Protein AF-0000000074028388 (afdb_homodimer)

Sequence (228 aa):
MRNLSDIIEDCKLNGRPTYEELRYSVLVMTGILNMVNHELIKLYVEGKMPNEFIRKMKLEGGTCTMYSNALNKPPKEYLGWNNDPENPEYQRFHAIGSKLIDKALKGELPNQKKMRNLSDIIEDCKLNGRPTYEELRYSVLVMTGILNMVNHELIKLYVEGKMPNEFIRKMKLEGGTCTMYSNALNKPPKEYLGWNNDPENPEYQRFHAIGSKLIDKALKGELPNQKK

Structure (mmCIF, N/CA/C/O backbone):
data_AF-0000000074028388-model_v1
#
loop_
_entity.id
_entity.type
_entity.pdbx_description
1 polymer 'Uncharacterized protein'
#
loop_
_atom_site.group_PDB
_atom_site.id
_atom_site.type_symbol
_atom_site.label_atom_id
_atom_site.label_alt_id
_atom_site.label_comp_id
_atom_site.label_asym_id
_atom_site.label_entity_id
_atom_site.label_seq_id
_atom_site.pdbx_PDB_ins_code
_atom_site.Cartn_x
_atom_site.Cartn_y
_atom_site.Cartn_z
_atom_site.occupancy
_atom_site.B_iso_or_equiv
_atom_site.auth_seq_id
_atom_site.auth_comp_id
_atom_site.auth_asym_id
_atom_site.auth_atom_id
_atom_site.pdbx_PDB_model_num
ATOM 1 N N . MET A 1 1 ? -14.969 7.094 -9.555 1 94.81 1 MET A N 1
ATOM 2 C CA . MET A 1 1 ? -14.148 6.75 -8.391 1 94.81 1 MET A CA 1
ATOM 3 C C . MET A 1 1 ? -13.266 7.926 -7.98 1 94.81 1 MET A C 1
ATOM 5 O O . MET A 1 1 ? -12.742 8.641 -8.836 1 94.81 1 MET A O 1
ATOM 9 N N . ARG A 1 2 ? -13.141 8.102 -6.664 1 97.31 2 ARG A N 1
ATOM 10 C CA . ARG A 1 2 ? -12.305 9.18 -6.141 1 97.31 2 ARG A CA 1
ATOM 11 C C . ARG A 1 2 ? -10.82 8.867 -6.32 1 97.31 2 ARG A C 1
ATOM 13 O O . ARG A 1 2 ? -10.461 7.742 -6.68 1 97.31 2 ARG A O 1
ATOM 20 N N . ASN A 1 3 ? -9.977 9.906 -6.113 1 98.31 3 ASN A N 1
ATOM 21 C CA . ASN A 1 3 ? -8.531 9.711 -6.129 1 98.31 3 ASN A CA 1
ATOM 22 C C . ASN A 1 3 ? -8.07 8.852 -4.957 1 98.31 3 ASN A C 1
ATOM 24 O O . ASN A 1 3 ? -8.695 8.852 -3.896 1 98.31 3 ASN A O 1
ATOM 28 N N . LEU A 1 4 ? -6.961 8.18 -5.188 1 98.38 4 LEU A N 1
ATOM 29 C CA . LEU A 1 4 ? -6.414 7.316 -4.152 1 98.38 4 LEU A CA 1
ATOM 30 C C . LEU A 1 4 ? -6.207 8.094 -2.852 1 98.38 4 LEU A C 1
ATOM 32 O O . LEU A 1 4 ? -6.5 7.582 -1.769 1 98.38 4 LEU A O 1
ATOM 36 N N . SER A 1 5 ? -5.723 9.352 -2.943 1 97.31 5 SER A N 1
ATOM 37 C CA . SER A 1 5 ? -5.473 10.156 -1.754 1 97.31 5 SER A CA 1
ATOM 38 C C . SER A 1 5 ? -6.754 10.391 -0.963 1 97.31 5 SER A C 1
ATOM 40 O O . SER A 1 5 ? -6.746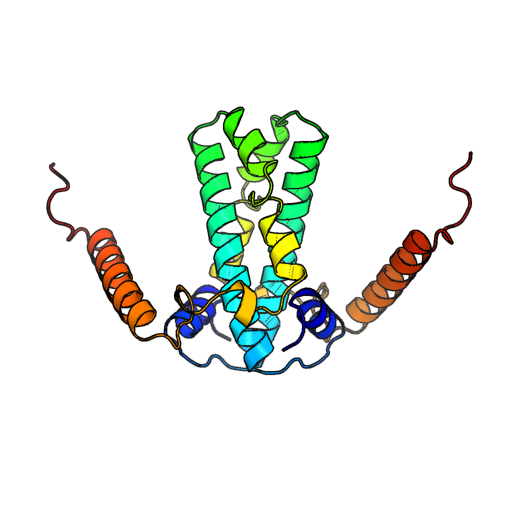 10.352 0.269 1 97.31 5 SER A O 1
ATOM 42 N N . ASP A 1 6 ? -7.812 10.602 -1.652 1 97.94 6 ASP A N 1
ATOM 43 C CA . ASP A 1 6 ? -9.094 10.836 -0.999 1 97.94 6 ASP A CA 1
ATOM 44 C C . ASP A 1 6 ? -9.602 9.57 -0.317 1 97.94 6 ASP A C 1
ATOM 46 O O . ASP A 1 6 ? -10.195 9.633 0.764 1 97.94 6 ASP A O 1
ATOM 50 N N . ILE A 1 7 ? -9.414 8.469 -0.958 1 98.56 7 ILE A N 1
ATOM 51 C CA . ILE A 1 7 ? -9.844 7.184 -0.419 1 98.56 7 ILE A CA 1
ATOM 52 C C . ILE A 1 7 ? -9.07 6.879 0.863 1 98.56 7 ILE A C 1
ATOM 54 O O . ILE A 1 7 ? -9.656 6.488 1.872 1 98.56 7 ILE A O 1
ATOM 58 N N . ILE A 1 8 ? -7.777 7.109 0.801 1 98 8 ILE A N 1
ATOM 59 C CA . ILE A 1 8 ? -6.91 6.883 1.951 1 98 8 ILE A CA 1
ATOM 60 C C . ILE A 1 8 ? -7.348 7.773 3.111 1 98 8 ILE A C 1
ATOM 62 O O . ILE A 1 8 ? -7.48 7.305 4.246 1 98 8 ILE A O 1
ATOM 66 N N . GLU A 1 9 ? -7.555 9.016 2.811 1 96.31 9 GLU A N 1
ATOM 67 C CA . GLU A 1 9 ? -7.961 9.961 3.848 1 96.31 9 GLU A CA 1
ATOM 68 C C . GLU A 1 9 ? -9.297 9.555 4.469 1 96.31 9 GLU A C 1
ATOM 70 O O . GLU A 1 9 ? -9.477 9.648 5.684 1 96.31 9 GLU A O 1
ATOM 75 N N . ASP A 1 10 ? -10.156 9.156 3.654 1 97.56 10 ASP A N 1
ATOM 76 C CA . ASP A 1 10 ? -11.445 8.688 4.145 1 97.56 10 ASP A CA 1
ATOM 77 C C . ASP A 1 10 ? -11.273 7.52 5.113 1 97.56 10 ASP A C 1
ATOM 79 O O . ASP A 1 10 ? -11.922 7.469 6.16 1 97.56 10 ASP A O 1
ATOM 83 N N . CYS A 1 11 ? -10.445 6.602 4.82 1 97.81 11 CYS A N 1
ATOM 84 C CA . CYS A 1 11 ? -10.164 5.484 5.715 1 97.81 11 CYS A CA 1
ATOM 85 C C . CYS A 1 11 ? -9.586 5.977 7.039 1 97.81 11 CYS A C 1
ATOM 87 O O . CYS A 1 11 ? -9.977 5.5 8.102 1 97.81 11 CYS A O 1
ATOM 89 N N . LYS A 1 12 ? -8.664 6.898 6.941 1 96.69 12 LYS A N 1
ATOM 90 C CA . LYS A 1 12 ? -7.992 7.422 8.133 1 96.69 12 LYS A CA 1
ATOM 91 C C . LYS A 1 12 ? -8.977 8.164 9.031 1 96.69 12 LYS A C 1
ATOM 93 O O . LYS A 1 12 ? -8.805 8.195 10.258 1 96.69 12 LYS A O 1
ATOM 98 N N . LEU A 1 13 ? -9.961 8.719 8.422 1 95.81 13 LEU A N 1
ATOM 99 C CA . LEU A 1 13 ? -10.984 9.461 9.156 1 95.81 13 LEU A CA 1
ATOM 100 C C . LEU A 1 13 ? -12.117 8.539 9.586 1 95.81 13 LEU A C 1
ATOM 102 O O . LEU A 1 13 ? -13.195 9.008 9.961 1 95.81 13 LEU A O 1
ATOM 106 N N . ASN A 1 14 ? -11.898 7.289 9.461 1 96.44 14 ASN A N 1
ATOM 107 C CA . ASN A 1 14 ? -12.844 6.242 9.844 1 96.44 14 ASN A CA 1
ATOM 108 C C . ASN A 1 14 ? -14.07 6.238 8.938 1 96.44 14 ASN A C 1
ATOM 110 O O . ASN A 1 14 ? -15.141 5.777 9.344 1 96.44 14 ASN A O 1
ATOM 114 N N . GLY A 1 15 ? -13.836 6.82 7.773 1 96.44 15 GLY A N 1
ATOM 115 C CA . GLY A 1 15 ? -14.883 6.746 6.766 1 96.44 15 GLY A CA 1
ATOM 116 C C . GLY A 1 15 ? -15.016 5.367 6.145 1 96.44 15 GLY A C 1
ATOM 117 O O . GLY A 1 15 ? -14.445 4.398 6.645 1 96.44 15 GLY A O 1
ATOM 118 N N . ARG A 1 16 ? -15.938 5.285 5.16 1 96.69 16 ARG A N 1
ATOM 119 C CA . ARG A 1 16 ? -16.234 4.008 4.527 1 96.69 16 ARG A CA 1
ATOM 120 C C . ARG A 1 16 ? -16.234 4.137 3.006 1 96.69 16 ARG A C 1
ATOM 122 O O . ARG A 1 16 ? -17.281 4.125 2.375 1 96.69 16 ARG A O 1
ATOM 129 N N . PRO A 1 17 ? -15.031 4.199 2.48 1 98.38 17 PRO A N 1
ATOM 130 C CA . PRO A 1 17 ? -14.984 4.152 1.017 1 98.38 17 PRO A CA 1
ATOM 131 C C . PRO A 1 17 ? -15.727 2.945 0.443 1 98.38 17 PRO A C 1
ATOM 133 O O . PRO A 1 17 ? -15.984 1.979 1.162 1 98.38 17 PRO A O 1
ATOM 136 N N . THR A 1 18 ? -16.062 3.053 -0.805 1 98.62 18 THR A N 1
ATOM 137 C CA . THR A 1 18 ? -16.781 1.941 -1.422 1 98.62 18 THR A CA 1
ATOM 138 C C . THR A 1 18 ? -15.883 0.712 -1.531 1 98.62 18 THR A C 1
ATOM 140 O O . THR A 1 18 ? -14.656 0.828 -1.491 1 98.62 18 THR A O 1
ATOM 143 N N . TYR A 1 19 ? -16.531 -0.418 -1.68 1 98.56 19 TYR A N 1
ATOM 144 C CA . TYR A 1 19 ? -15.828 -1.682 -1.832 1 98.56 19 TYR A CA 1
ATOM 145 C C . TYR A 1 19 ? -14.852 -1.62 -3 1 98.56 19 TYR A C 1
ATOM 147 O O . TYR A 1 19 ? -13.688 -2.012 -2.867 1 98.56 19 TYR A O 1
ATOM 155 N N . GLU A 1 20 ? -15.305 -1.123 -4.102 1 98.25 20 GLU A N 1
ATOM 156 C CA . GLU A 1 20 ? -14.484 -1.079 -5.305 1 98.25 20 GLU A CA 1
ATOM 157 C C . GLU A 1 20 ? -13.312 -0.116 -5.137 1 98.25 20 GLU A C 1
ATOM 159 O O . GLU A 1 20 ? -12.203 -0.385 -5.613 1 98.25 20 GLU A O 1
ATOM 164 N N . GLU A 1 21 ? -13.539 0.995 -4.473 1 98.75 21 GLU A N 1
ATOM 165 C CA . GLU A 1 21 ? -12.453 1.918 -4.176 1 98.75 21 GLU A CA 1
ATOM 166 C C . GLU A 1 21 ? -11.352 1.232 -3.367 1 98.75 21 GLU A C 1
ATOM 168 O O . GLU A 1 21 ? -10.164 1.372 -3.678 1 98.75 21 GLU A O 1
ATOM 173 N N . LEU A 1 22 ? -11.797 0.461 -2.424 1 98.81 22 LEU A N 1
ATOM 174 C CA . LEU A 1 22 ? -10.844 -0.216 -1.556 1 98.81 22 LEU A CA 1
ATOM 175 C C . LEU A 1 22 ? -10.102 -1.312 -2.314 1 98.81 22 LEU A C 1
ATOM 177 O O . LEU A 1 22 ? -8.875 -1.419 -2.223 1 98.81 22 LEU A O 1
ATOM 181 N N . ARG A 1 23 ? -10.82 -2.082 -3.037 1 98.69 23 ARG A N 1
ATOM 182 C CA . ARG A 1 23 ? -10.227 -3.209 -3.75 1 98.69 23 ARG A CA 1
ATOM 183 C C . ARG A 1 23 ? -9.164 -2.734 -4.742 1 98.69 23 ARG A C 1
ATOM 185 O O . ARG A 1 23 ? -8.055 -3.268 -4.773 1 98.69 23 ARG A O 1
ATOM 192 N N . TYR A 1 24 ? -9.469 -1.729 -5.488 1 98.69 24 TYR A N 1
ATOM 193 C CA . TYR A 1 24 ? -8.523 -1.225 -6.477 1 98.69 24 TYR A CA 1
ATOM 194 C C . TYR A 1 24 ? -7.363 -0.502 -5.805 1 98.69 24 TYR A C 1
ATOM 196 O O . TYR A 1 24 ? -6.238 -0.523 -6.305 1 98.69 24 TYR A O 1
ATOM 204 N N . SER A 1 25 ? -7.613 0.16 -4.676 1 98.75 25 SER A N 1
ATOM 205 C CA . SER A 1 25 ? -6.527 0.768 -3.916 1 98.75 25 SER A CA 1
ATOM 206 C C . SER A 1 25 ? -5.504 -0.276 -3.484 1 98.75 25 SER A C 1
ATOM 208 O O . SER A 1 25 ? -4.297 -0.056 -3.604 1 98.75 25 SER A O 1
ATOM 210 N N . VAL A 1 26 ? -5.992 -1.412 -3.018 1 98.75 26 VAL A N 1
ATOM 211 C CA . VAL A 1 26 ? -5.117 -2.498 -2.588 1 98.75 26 VAL A CA 1
ATOM 212 C C . VAL A 1 26 ? -4.27 -2.977 -3.766 1 98.75 26 VAL A C 1
ATOM 214 O O . VAL A 1 26 ? -3.062 -3.178 -3.629 1 98.75 26 VAL A O 1
ATOM 217 N N . LEU A 1 27 ? -4.91 -3.102 -4.906 1 98.5 27 LEU A N 1
ATOM 218 C CA . LEU A 1 27 ? -4.207 -3.568 -6.094 1 98.5 27 LEU A CA 1
ATOM 219 C C . LEU A 1 27 ? -3.123 -2.58 -6.508 1 98.5 27 LEU A C 1
ATOM 221 O O . LEU A 1 27 ? -1.982 -2.973 -6.766 1 98.5 27 LEU A O 1
ATOM 225 N N . VAL A 1 28 ? -3.42 -1.315 -6.535 1 98.12 28 VAL A N 1
ATOM 226 C CA . VAL A 1 28 ? -2.486 -0.274 -6.953 1 98.12 28 VAL A CA 1
ATOM 227 C C . VAL A 1 28 ? -1.326 -0.195 -5.965 1 98.12 28 VAL A C 1
ATOM 229 O O . VAL A 1 28 ? -0.159 -0.197 -6.363 1 98.12 28 VAL A O 1
ATOM 232 N N . MET A 1 29 ? -1.657 -0.168 -4.688 1 97 29 MET A N 1
ATOM 233 C CA . MET A 1 29 ? -0.634 -0.026 -3.654 1 97 29 MET A CA 1
ATOM 234 C C . MET A 1 29 ? 0.275 -1.249 -3.617 1 97 29 MET A C 1
ATOM 236 O O . MET A 1 29 ? 1.473 -1.13 -3.352 1 97 29 MET A O 1
ATOM 240 N N . THR A 1 30 ? -0.276 -2.396 -3.881 1 96.5 30 THR A N 1
ATOM 241 C CA . THR A 1 30 ? 0.526 -3.609 -3.99 1 96.5 30 THR A CA 1
ATOM 242 C C . THR A 1 30 ? 1.57 -3.471 -5.094 1 96.5 30 THR A C 1
ATOM 244 O O . THR A 1 30 ? 2.746 -3.777 -4.883 1 96.5 30 THR A O 1
ATOM 247 N N . GLY A 1 31 ? 1.088 -3.01 -6.258 1 93.56 31 GLY A N 1
ATOM 248 C CA . GLY A 1 31 ? 2.014 -2.814 -7.359 1 93.56 31 GLY A CA 1
ATOM 249 C C . GLY A 1 31 ? 3.162 -1.885 -7.02 1 93.56 31 GLY A C 1
ATOM 250 O O . GLY A 1 31 ? 4.32 -2.186 -7.316 1 93.56 31 GLY A O 1
ATOM 251 N N . ILE A 1 32 ? 2.904 -0.823 -6.371 1 92.5 32 ILE A N 1
ATOM 252 C CA . ILE A 1 32 ? 3.906 0.181 -6.027 1 92.5 32 ILE A CA 1
ATOM 253 C C . ILE A 1 32 ? 4.867 -0.385 -4.984 1 92.5 32 ILE A C 1
ATOM 255 O O . ILE A 1 32 ? 6.086 -0.264 -5.121 1 92.5 32 ILE A O 1
ATOM 259 N N . LEU A 1 33 ? 4.328 -1.028 -3.955 1 91.94 33 LEU A N 1
ATOM 260 C CA . LEU A 1 33 ? 5.152 -1.589 -2.891 1 91.94 33 LEU A CA 1
ATOM 261 C C . LEU A 1 33 ? 6.07 -2.682 -3.43 1 91.94 33 LEU A C 1
ATOM 263 O O . LEU A 1 33 ? 7.227 -2.781 -3.023 1 91.94 33 LEU A O 1
ATOM 267 N N . ASN A 1 34 ? 5.547 -3.506 -4.316 1 88.44 34 ASN A N 1
ATOM 268 C CA . ASN A 1 34 ? 6.379 -4.535 -4.93 1 88.44 34 ASN A CA 1
ATOM 269 C C . ASN A 1 34 ? 7.527 -3.928 -5.727 1 88.44 34 ASN A C 1
ATOM 271 O O . ASN A 1 34 ? 8.656 -4.422 -5.668 1 88.44 34 ASN A O 1
ATOM 275 N N . MET A 1 35 ? 7.234 -2.902 -6.457 1 85.19 35 MET A N 1
ATOM 276 C CA . MET A 1 35 ? 8.266 -2.248 -7.258 1 85.19 35 MET A CA 1
ATOM 277 C C . MET A 1 35 ? 9.328 -1.618 -6.363 1 85.19 35 MET A C 1
ATOM 279 O O . MET A 1 35 ? 10.531 -1.787 -6.605 1 85.19 35 MET A O 1
ATOM 283 N N . VAL A 1 36 ? 8.906 -0.911 -5.383 1 82.62 36 VAL A N 1
ATOM 284 C CA . VAL A 1 36 ? 9.828 -0.242 -4.469 1 82.62 36 VAL A CA 1
ATOM 285 C C . VAL A 1 36 ? 10.68 -1.279 -3.748 1 82.62 36 VAL A C 1
ATOM 287 O O . VAL A 1 36 ? 11.898 -1.108 -3.615 1 82.62 36 VAL A O 1
ATOM 290 N N . ASN A 1 37 ? 10.039 -2.32 -3.287 1 80.38 37 ASN A N 1
ATOM 291 C CA . ASN A 1 37 ? 10.758 -3.383 -2.588 1 80.38 37 ASN A CA 1
ATOM 292 C C . ASN A 1 37 ? 11.789 -4.055 -3.49 1 80.38 37 ASN A C 1
ATOM 294 O O . ASN A 1 37 ? 12.898 -4.355 -3.053 1 80.38 37 ASN A O 1
ATOM 298 N N . HIS A 1 38 ? 11.43 -4.285 -4.656 1 78.62 38 HIS A N 1
ATOM 299 C CA . HIS A 1 38 ? 12.336 -4.875 -5.633 1 78.62 38 HIS A CA 1
ATOM 300 C C . HIS A 1 38 ? 13.562 -3.992 -5.848 1 78.62 38 HIS A C 1
ATOM 302 O O . HIS A 1 38 ? 14.688 -4.484 -5.875 1 78.62 38 HIS A O 1
ATOM 308 N N . GLU A 1 39 ? 13.289 -2.723 -5.973 1 75.62 39 GLU A N 1
ATOM 309 C CA . GLU A 1 39 ? 14.391 -1.786 -6.199 1 75.62 39 GLU A CA 1
ATOM 310 C C . GLU A 1 39 ? 15.281 -1.667 -4.965 1 75.62 39 GLU A C 1
ATOM 312 O O . GLU A 1 39 ? 16.5 -1.566 -5.086 1 75.62 39 GLU A O 1
ATOM 317 N N . LEU A 1 40 ? 14.656 -1.695 -3.85 1 75.56 40 LEU A N 1
ATOM 318 C CA . LEU A 1 40 ? 15.406 -1.591 -2.605 1 75.56 40 LEU A CA 1
ATOM 319 C C . LEU A 1 40 ? 16.281 -2.828 -2.389 1 75.56 40 LEU A C 1
ATOM 321 O O . LEU A 1 40 ? 17.422 -2.719 -1.942 1 75.56 40 LEU A O 1
ATOM 325 N N . ILE A 1 41 ? 15.758 -3.967 -2.676 1 72.38 41 ILE A N 1
ATOM 326 C CA . ILE A 1 41 ? 16.5 -5.219 -2.531 1 72.38 41 ILE A CA 1
ATOM 327 C C . ILE A 1 41 ? 17.672 -5.23 -3.492 1 72.38 41 ILE A C 1
ATOM 329 O O . ILE A 1 41 ? 18.781 -5.664 -3.129 1 72.38 41 ILE A O 1
ATOM 333 N N . LYS A 1 42 ? 17.438 -4.773 -4.652 1 70.06 42 LYS A N 1
ATOM 334 C CA . LYS A 1 42 ? 18.516 -4.699 -5.625 1 70.06 42 LYS A CA 1
ATOM 335 C C . LYS A 1 42 ? 19.641 -3.779 -5.137 1 70.06 42 LYS A C 1
ATOM 337 O O . LYS A 1 42 ? 20.812 -4.07 -5.332 1 70.06 42 LYS A O 1
ATOM 342 N N . LEU A 1 43 ? 19.234 -2.762 -4.566 1 67.69 43 LEU A N 1
ATOM 343 C CA . LEU A 1 43 ? 20.203 -1.818 -4.02 1 67.69 43 LEU A CA 1
ATOM 344 C C . LEU A 1 43 ? 21 -2.455 -2.887 1 67.69 43 LEU A C 1
ATOM 346 O O . LEU A 1 43 ? 22.203 -2.23 -2.768 1 67.69 43 LEU A O 1
ATOM 350 N N . TYR A 1 44 ? 20.312 -3.152 -2.15 1 63.56 44 TYR A N 1
ATOM 351 C CA . TYR A 1 44 ? 20.906 -3.805 -0.988 1 63.56 44 TYR A CA 1
ATOM 352 C C . TYR A 1 44 ? 21.891 -4.883 -1.412 1 63.56 44 TYR A C 1
ATOM 354 O O . TYR A 1 44 ? 22.969 -5.008 -0.829 1 63.56 44 TYR A O 1
ATOM 362 N N . VAL A 1 45 ? 21.469 -5.652 -2.207 1 62.66 45 VAL A N 1
ATOM 363 C CA . VAL A 1 45 ? 22.266 -6.793 -2.629 1 62.66 45 VAL A CA 1
ATOM 364 C C . VAL A 1 45 ? 23.484 -6.301 -3.422 1 62.66 45 VAL A C 1
ATOM 366 O O . VAL A 1 45 ? 24.594 -6.816 -3.258 1 62.66 45 VAL A O 1
ATOM 369 N N . GLU A 1 46 ? 23.234 -5.297 -4.121 1 60.66 46 GLU A N 1
ATOM 370 C CA . GLU A 1 46 ? 24.328 -4.828 -4.965 1 60.66 46 GLU A CA 1
ATOM 371 C C . GLU A 1 46 ? 25.266 -3.92 -4.184 1 60.66 46 GLU A C 1
ATOM 373 O O . GLU A 1 46 ? 26.422 -3.723 -4.586 1 60.66 46 GLU A O 1
ATOM 378 N N . GLY A 1 47 ? 24.938 -3.701 -2.85 1 55.25 47 GLY A N 1
ATOM 379 C CA . GLY A 1 47 ? 25.781 -2.949 -1.926 1 55.25 47 GLY A CA 1
ATOM 380 C C . GLY A 1 47 ? 26.078 -1.543 -2.408 1 55.25 47 GLY A C 1
ATOM 381 O O . GLY A 1 47 ? 26.812 -0.797 -1.745 1 55.25 47 GLY A O 1
ATOM 382 N N . LYS A 1 48 ? 25.984 -1.136 -3.635 1 53.12 48 LYS A N 1
ATOM 383 C CA . LYS A 1 48 ? 26.344 0.178 -4.164 1 53.12 48 LYS A CA 1
ATOM 384 C C . LYS A 1 48 ? 25.109 0.929 -4.645 1 53.12 48 LYS A C 1
ATOM 386 O O . LYS A 1 48 ? 24.172 0.325 -5.191 1 53.12 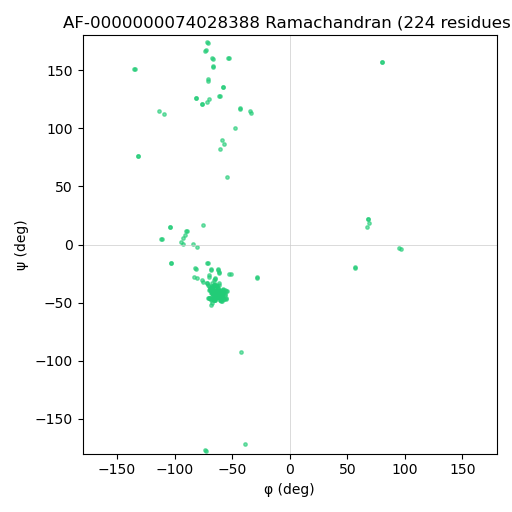48 LYS A O 1
ATOM 391 N N . MET A 1 49 ? 24.844 2.033 -3.928 1 53.78 49 MET A N 1
ATOM 392 C CA . MET A 1 49 ? 23.828 2.902 -4.527 1 53.78 49 MET A CA 1
ATOM 393 C C . MET A 1 49 ? 24.266 3.354 -5.918 1 53.78 49 MET A C 1
ATOM 395 O O . MET A 1 49 ? 25.203 4.145 -6.059 1 53.78 49 MET A O 1
ATOM 399 N N . PRO A 1 50 ? 23.875 2.545 -6.824 1 52.81 50 PRO A N 1
ATOM 400 C CA . PRO A 1 50 ? 24.312 3.053 -8.125 1 52.81 50 PRO A CA 1
ATOM 401 C C . PRO A 1 50 ? 23.734 4.426 -8.453 1 52.81 50 PRO A C 1
ATOM 403 O O . PRO A 1 50 ? 22.625 4.75 -8.016 1 52.81 50 PRO A O 1
ATOM 406 N N . ASN A 1 51 ? 24.719 5.34 -8.812 1 56.66 51 ASN A N 1
ATOM 407 C CA . ASN A 1 51 ? 24.266 6.594 -9.414 1 56.66 51 ASN A CA 1
ATOM 408 C C . ASN A 1 51 ? 22.953 6.414 -10.164 1 56.66 51 ASN A C 1
ATOM 410 O O . ASN A 1 51 ? 22.078 7.285 -10.117 1 56.66 51 ASN A O 1
ATOM 414 N N . GLU A 1 52 ? 22.859 5.246 -10.586 1 57.56 52 GLU A N 1
ATOM 415 C CA . GLU A 1 52 ? 21.688 4.961 -11.406 1 57.56 52 GLU A CA 1
ATOM 416 C C . GLU A 1 52 ? 20.422 4.848 -10.555 1 57.56 52 GLU A C 1
ATOM 418 O O . GLU A 1 52 ? 19.344 5.277 -10.969 1 57.56 52 GLU A O 1
ATOM 423 N N . PHE A 1 53 ? 20.625 4.387 -9.391 1 57.88 53 PHE A N 1
ATOM 424 C CA . PHE A 1 53 ? 19.484 4.27 -8.508 1 57.88 53 PHE A CA 1
ATOM 425 C C . PHE A 1 53 ? 18.938 5.645 -8.133 1 57.88 53 PHE A C 1
ATOM 427 O O . PHE A 1 53 ? 17.734 5.887 -8.195 1 57.88 53 PHE A O 1
ATOM 434 N N . ILE A 1 54 ? 19.875 6.422 -7.793 1 59.59 54 ILE A N 1
ATOM 435 C CA . ILE A 1 54 ? 19.484 7.785 -7.457 1 59.59 54 ILE A CA 1
ATOM 436 C C . ILE A 1 54 ? 18.766 8.422 -8.648 1 59.59 54 ILE A C 1
ATOM 438 O O . ILE A 1 54 ? 17.75 9.109 -8.477 1 59.59 54 ILE A O 1
ATOM 442 N N . ARG A 1 55 ? 19.375 8.047 -9.727 1 60.16 55 ARG A N 1
ATOM 443 C CA . ARG A 1 55 ? 18.766 8.617 -10.93 1 60.16 55 ARG A CA 1
ATOM 444 C C . ARG A 1 55 ? 17.344 8.102 -11.125 1 60.16 55 ARG A C 1
ATOM 446 O O . ARG A 1 55 ? 16.438 8.867 -11.453 1 60.16 55 ARG A O 1
ATOM 453 N N . LYS A 1 56 ? 17.156 6.879 -10.883 1 58.94 56 LYS A N 1
ATOM 454 C CA . LYS A 1 56 ? 15.867 6.242 -11.102 1 58.94 56 LYS A CA 1
ATOM 455 C C . LYS A 1 56 ? 14.836 6.73 -10.086 1 58.94 56 LYS A C 1
ATOM 457 O O . LYS A 1 56 ? 13.656 6.871 -10.414 1 58.94 56 LYS A O 1
ATOM 462 N N . MET A 1 57 ? 15.422 6.93 -8.961 1 61.5 57 MET A N 1
ATOM 463 C CA . MET A 1 57 ? 14.523 7.457 -7.934 1 61.5 57 MET A CA 1
ATOM 464 C C . MET A 1 57 ? 14.047 8.859 -8.297 1 61.5 57 MET A C 1
ATOM 466 O O . MET A 1 57 ? 12.93 9.25 -7.961 1 61.5 57 MET A O 1
ATOM 470 N N . LYS A 1 58 ? 15 9.555 -9.031 1 57.19 58 LYS A N 1
ATOM 471 C CA . LYS A 1 58 ? 14.82 10.977 -9.305 1 57.19 58 LYS A CA 1
ATOM 472 C C . LYS A 1 58 ? 13.922 11.195 -10.523 1 57.19 58 LYS A C 1
ATOM 474 O O . LYS A 1 58 ? 13.297 12.25 -10.656 1 57.19 58 LYS A O 1
ATOM 479 N N . LEU A 1 59 ? 14 10.227 -11.328 1 54.62 59 LEU A N 1
ATOM 480 C CA . LEU A 1 59 ? 13.344 10.484 -12.609 1 54.62 59 LEU A CA 1
ATOM 481 C C . LEU A 1 59 ? 11.828 10.5 -12.445 1 54.62 59 LEU A C 1
ATOM 483 O O . LEU A 1 59 ? 11.289 9.891 -11.523 1 54.62 59 LEU A O 1
ATOM 487 N N . GLU A 1 60 ? 11.328 11.422 -13.18 1 51.75 60 GLU A N 1
ATOM 488 C CA . GLU A 1 60 ? 9.883 11.391 -13.375 1 51.75 60 GLU A CA 1
ATOM 489 C C . GLU A 1 60 ? 9.391 9.969 -13.633 1 51.75 60 GLU A C 1
ATOM 491 O O . GLU A 1 60 ? 9.891 9.281 -14.531 1 51.75 60 GLU A O 1
ATOM 496 N N . GLY A 1 61 ? 8.562 9.484 -12.758 1 55.75 61 GLY A N 1
ATOM 497 C CA . GLY A 1 61 ? 8.07 8.117 -12.883 1 55.75 61 GLY A CA 1
ATOM 498 C C . GLY A 1 61 ? 8.875 7.125 -12.062 1 55.75 61 GLY A C 1
ATOM 499 O O . GLY A 1 61 ? 8.594 5.922 -12.094 1 55.75 61 GLY A O 1
ATOM 500 N N . GLY A 1 62 ? 9.852 7.742 -11.484 1 61.25 62 GLY A N 1
ATOM 501 C CA . GLY A 1 62 ? 10.633 6.875 -10.617 1 61.25 62 GLY A CA 1
ATOM 502 C C . GLY A 1 62 ? 9.906 6.48 -9.352 1 61.25 62 GLY A C 1
ATOM 503 O O . GLY A 1 62 ? 8.758 6.871 -9.141 1 61.25 62 GLY A O 1
ATOM 504 N N . THR A 1 63 ? 10.555 5.629 -8.664 1 64.06 63 THR A N 1
ATOM 505 C CA . THR A 1 63 ? 9.945 5.043 -7.477 1 64.06 63 THR A CA 1
ATOM 506 C C . THR A 1 63 ? 9.438 6.137 -6.539 1 64.06 63 THR A C 1
ATOM 508 O O . THR A 1 63 ? 8.375 5.988 -5.926 1 64.06 63 THR A O 1
ATOM 511 N N . CYS A 1 64 ? 10.086 7.234 -6.715 1 66 64 CYS A N 1
ATOM 512 C CA . CYS A 1 64 ? 9.734 8.312 -5.797 1 66 64 CYS A CA 1
ATOM 513 C C . CYS A 1 64 ? 8.484 9.047 -6.273 1 66 64 CYS A C 1
ATOM 515 O O . CYS A 1 64 ? 7.77 9.648 -5.469 1 66 64 CYS A O 1
ATOM 517 N N . THR A 1 65 ? 8.273 8.859 -7.531 1 78.5 65 THR A N 1
ATOM 518 C CA . THR A 1 65 ? 7.137 9.617 -8.047 1 78.5 65 THR A CA 1
ATOM 519 C C . THR A 1 65 ? 5.926 8.711 -8.242 1 78.5 65 THR A C 1
ATOM 521 O O . THR A 1 65 ? 4.801 9.195 -8.383 1 78.5 65 THR A O 1
ATOM 524 N N . MET A 1 66 ? 6.168 7.473 -8.234 1 85.44 66 MET A N 1
ATOM 525 C CA . MET A 1 66 ? 5.09 6.527 -8.5 1 85.44 66 MET A CA 1
ATOM 526 C C . MET A 1 66 ? 3.961 6.688 -7.488 1 85.44 66 MET A C 1
ATOM 528 O O . MET A 1 66 ? 2.793 6.789 -7.867 1 85.44 66 MET A O 1
ATOM 532 N N . TYR A 1 67 ? 4.41 6.762 -6.305 1 89.31 67 TYR A N 1
ATOM 533 C CA . TYR A 1 67 ? 3.395 6.871 -5.266 1 89.31 67 TYR A CA 1
ATOM 534 C C . TYR A 1 67 ? 2.652 8.195 -5.367 1 89.31 67 TYR A C 1
ATOM 536 O O . TYR A 1 67 ? 1.424 8.242 -5.277 1 89.31 67 TYR A O 1
ATOM 544 N N . SER A 1 68 ? 3.344 9.203 -5.57 1 88.38 68 SER A N 1
ATOM 545 C CA . SER A 1 68 ? 2.723 10.516 -5.711 1 88.38 68 SER A CA 1
ATOM 546 C C . SER A 1 68 ? 1.78 10.562 -6.91 1 88.38 68 SER A C 1
ATOM 548 O O . SER A 1 68 ? 0.694 11.133 -6.832 1 88.38 68 SER A O 1
ATOM 550 N N . ASN A 1 69 ? 2.227 9.992 -7.977 1 91.31 69 ASN A N 1
ATOM 551 C CA . ASN A 1 69 ? 1.368 9.914 -9.156 1 91.31 69 ASN A CA 1
ATOM 552 C C . ASN A 1 69 ? 0.102 9.109 -8.875 1 91.31 69 ASN A C 1
ATOM 554 O O . ASN A 1 69 ? -0.988 9.492 -9.305 1 91.31 69 ASN A O 1
ATOM 558 N N . ALA A 1 70 ? 0.229 8.062 -8.195 1 95.81 70 ALA A N 1
ATOM 559 C CA . ALA A 1 70 ? -0.917 7.219 -7.871 1 95.81 70 ALA A CA 1
ATOM 560 C C . ALA A 1 70 ? -1.901 7.957 -6.969 1 95.81 70 ALA A C 1
ATOM 562 O O . ALA A 1 70 ? -3.117 7.836 -7.133 1 95.81 70 ALA A O 1
ATOM 563 N N . LEU A 1 71 ? -1.355 8.742 -6.09 1 96.25 71 LEU A N 1
ATOM 564 C CA . LEU A 1 71 ? -2.184 9.461 -5.129 1 96.25 71 LEU A CA 1
ATOM 565 C C . LEU A 1 71 ? -3.139 10.414 -5.84 1 96.25 71 LEU A C 1
ATOM 567 O O . LEU A 1 71 ? -4.238 10.68 -5.344 1 96.25 71 LEU A O 1
ATOM 571 N N . ASN A 1 72 ? -2.791 10.789 -6.969 1 96.19 72 ASN A N 1
ATOM 572 C CA . ASN A 1 72 ? -3.527 11.852 -7.648 1 96.19 72 ASN A CA 1
ATOM 573 C C . ASN A 1 72 ? -4.438 11.289 -8.742 1 96.19 72 ASN A C 1
ATOM 575 O O . ASN A 1 72 ? -4.926 12.031 -9.586 1 96.19 72 ASN A O 1
ATOM 579 N N . LYS A 1 73 ? -4.664 10.031 -8.711 1 97.56 73 LYS A N 1
ATOM 580 C CA . LYS A 1 73 ? -5.523 9.383 -9.695 1 97.56 73 LYS A CA 1
ATOM 581 C C . LYS A 1 73 ? -6.488 8.406 -9.031 1 97.56 73 LYS A C 1
ATOM 583 O O . LYS A 1 73 ? -6.184 7.844 -7.973 1 97.56 73 LYS A O 1
ATOM 588 N N . PRO A 1 74 ? -7.625 8.273 -9.703 1 98.56 74 PRO A N 1
ATOM 589 C CA . PRO A 1 74 ? -8.438 7.121 -9.289 1 98.56 74 PRO A CA 1
ATOM 590 C C . PRO A 1 74 ? -7.688 5.797 -9.43 1 98.56 74 PRO A C 1
ATOM 592 O O . PRO A 1 74 ? -7.055 5.547 -10.461 1 98.56 74 PRO A O 1
ATOM 595 N N . PRO A 1 75 ? -7.766 4.926 -8.461 1 98.5 75 PRO A N 1
ATOM 596 C CA . PRO A 1 75 ? -6.953 3.707 -8.484 1 98.5 75 PRO A CA 1
ATOM 597 C C . PRO A 1 75 ? -7.215 2.844 -9.719 1 98.5 75 PRO A C 1
ATOM 599 O O . PRO A 1 75 ? -6.277 2.279 -10.289 1 98.5 75 PRO A O 1
ATOM 602 N N . LYS A 1 76 ? -8.43 2.725 -10.086 1 98.31 76 LYS A N 1
ATOM 603 C CA . LYS A 1 76 ? -8.727 1.909 -11.258 1 98.31 76 LYS A CA 1
ATOM 604 C C . LYS A 1 76 ? -8.062 2.484 -12.508 1 98.31 76 LYS A C 1
ATOM 606 O O . LYS A 1 76 ? -7.559 1.737 -13.344 1 98.31 76 LYS A O 1
ATOM 611 N N . GLU A 1 77 ? -8.148 3.764 -12.648 1 98.12 77 GLU A N 1
ATOM 612 C CA . GLU A 1 77 ? -7.504 4.438 -13.773 1 98.12 77 GLU A CA 1
ATOM 613 C C . GLU A 1 77 ? -5.988 4.262 -13.734 1 98.12 77 GLU A C 1
ATOM 615 O O . GLU A 1 77 ? -5.363 3.965 -14.75 1 98.12 77 GLU A O 1
ATOM 620 N N . TYR A 1 78 ? -5.387 4.43 -12.625 1 97.62 78 TYR A N 1
ATOM 621 C CA . TYR A 1 78 ? -3.945 4.262 -12.469 1 97.62 78 TYR A CA 1
ATOM 622 C C . TYR A 1 78 ? -3.523 2.834 -12.789 1 97.62 78 TYR A C 1
ATOM 624 O O . TYR A 1 78 ? -2.494 2.615 -13.438 1 97.62 78 TYR A O 1
ATOM 632 N N . LEU A 1 79 ? -4.254 1.867 -12.281 1 97.5 79 LEU A N 1
ATOM 633 C CA . LEU A 1 79 ? -3.963 0.45 -12.469 1 97.5 79 LEU A CA 1
ATOM 634 C C . LEU A 1 79 ? -3.92 0.097 -13.953 1 97.5 79 LEU A C 1
ATOM 636 O O . LEU A 1 79 ? -3.018 -0.617 -14.398 1 97.5 79 LEU A O 1
ATOM 640 N N . GLY A 1 80 ? -4.934 0.596 -14.617 1 97.19 80 GLY A N 1
ATOM 641 C CA . GLY A 1 80 ? -5.035 0.296 -16.047 1 97.19 80 GLY A CA 1
ATOM 642 C C . GLY A 1 80 ? -5.609 -1.079 -16.312 1 97.19 80 GLY A C 1
ATOM 643 O O . GLY A 1 80 ? -5.465 -1.996 -15.508 1 97.19 80 GLY A O 1
ATOM 644 N N . TRP A 1 81 ? -6.164 -1.22 -17.5 1 97 81 TRP A N 1
ATOM 645 C CA . TRP A 1 81 ? -6.887 -2.428 -17.875 1 97 81 TRP A CA 1
ATOM 646 C C . TRP A 1 81 ? -5.949 -3.631 -17.922 1 97 81 TRP A C 1
ATOM 648 O O . TRP A 1 81 ? -6.332 -4.734 -17.531 1 97 81 TRP A O 1
ATOM 658 N N . ASN A 1 82 ? -4.73 -3.467 -18.297 1 95.38 82 ASN A N 1
ATOM 659 C CA . ASN A 1 82 ? -3.775 -4.559 -18.469 1 95.38 82 ASN A CA 1
ATOM 660 C C . ASN A 1 82 ? -3.412 -5.195 -17.125 1 95.38 82 ASN A C 1
ATOM 662 O O . ASN A 1 82 ? -2.992 -6.355 -17.078 1 95.38 82 ASN A O 1
ATOM 666 N N . ASN A 1 83 ? -3.6 -4.488 -16.078 1 96.06 83 ASN A N 1
ATOM 667 C CA . ASN A 1 83 ? -3.244 -4.988 -14.758 1 96.06 83 ASN A CA 1
ATOM 668 C C . ASN A 1 83 ? -4.484 -5.262 -13.906 1 96.06 83 ASN A C 1
ATOM 670 O O . ASN A 1 83 ? -4.371 -5.605 -12.727 1 96.06 83 ASN A O 1
ATOM 674 N N . ASP A 1 84 ? -5.637 -5.105 -14.523 1 97.44 84 ASP A N 1
ATOM 675 C CA . ASP A 1 84 ? -6.918 -5.301 -13.852 1 97.44 84 ASP A CA 1
ATOM 676 C C . ASP A 1 84 ? -7.285 -6.781 -13.789 1 97.44 84 ASP A C 1
ATOM 678 O O . ASP A 1 84 ? -7.379 -7.445 -14.828 1 97.44 84 ASP A O 1
ATOM 682 N N . PRO A 1 85 ? -7.551 -7.262 -12.656 1 96.75 85 PRO A N 1
ATOM 683 C CA . PRO A 1 85 ? -7.906 -8.68 -12.531 1 96.75 85 PRO A CA 1
ATOM 684 C C . PRO A 1 85 ? -9.188 -9.031 -13.281 1 96.75 85 PRO A C 1
ATOM 686 O O . PRO A 1 85 ? -9.461 -10.211 -13.516 1 96.75 85 PRO A O 1
ATOM 689 N N . GLU A 1 86 ? -9.984 -8.102 -13.539 1 96.62 86 GLU A N 1
ATOM 690 C CA . GLU A 1 86 ? -11.188 -8.352 -14.32 1 96.62 86 GLU A CA 1
ATOM 691 C C . GLU A 1 86 ? -10.852 -8.617 -15.789 1 96.62 86 GLU A C 1
ATOM 693 O O . GLU A 1 86 ? -11.703 -9.086 -16.547 1 96.62 86 GLU A O 1
ATOM 698 N N . ASN A 1 87 ? -9.664 -8.289 -16.203 1 97 87 ASN A N 1
ATOM 699 C CA . ASN A 1 87 ? -9.18 -8.555 -17.562 1 97 87 ASN A CA 1
ATOM 700 C C . ASN A 1 87 ? -8.805 -10.023 -17.75 1 97 87 ASN A C 1
ATOM 702 O O . ASN A 1 87 ? -7.883 -10.516 -17.094 1 97 87 ASN A O 1
ATOM 706 N N . PRO A 1 88 ? -9.445 -10.672 -18.688 1 95.62 88 PRO A N 1
ATOM 707 C CA . PRO A 1 88 ? -9.133 -12.094 -18.906 1 95.62 88 PRO A CA 1
ATOM 708 C C . PRO A 1 88 ? -7.676 -12.32 -19.312 1 95.62 88 PRO A C 1
ATOM 710 O O . PRO A 1 88 ? -7.086 -13.344 -18.953 1 95.62 88 PRO A O 1
ATOM 713 N N . GLU A 1 89 ? -7.078 -11.43 -20.016 1 94.75 89 GLU A N 1
ATOM 714 C CA . GLU A 1 89 ? -5.676 -11.562 -20.406 1 94.75 89 GLU A CA 1
ATOM 715 C C . GLU A 1 89 ? -4.758 -11.453 -19.188 1 94.75 89 GLU A C 1
ATOM 717 O O . GLU A 1 89 ? -3.777 -12.188 -19.078 1 94.75 89 GLU A O 1
ATOM 722 N N . TYR A 1 90 ? -5.066 -10.578 -18.312 1 95 90 TYR A N 1
ATOM 723 C CA . TYR A 1 90 ? -4.336 -10.477 -17.047 1 95 90 TYR A CA 1
ATOM 724 C C . TYR A 1 90 ? -4.406 -11.789 -16.281 1 9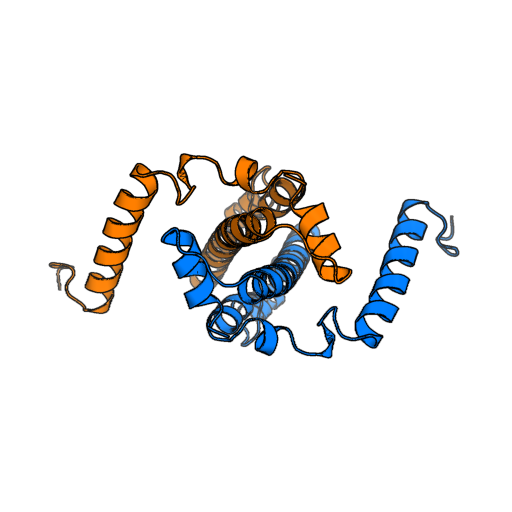5 90 TYR A C 1
ATOM 726 O O . TYR A 1 90 ? -3.393 -12.266 -15.766 1 95 90 TYR A O 1
ATOM 734 N N . GLN A 1 91 ? -5.617 -12.344 -16.219 1 94.5 91 GLN A N 1
ATOM 735 C CA . GLN A 1 91 ? -5.812 -13.586 -15.469 1 94.5 91 GLN A CA 1
AT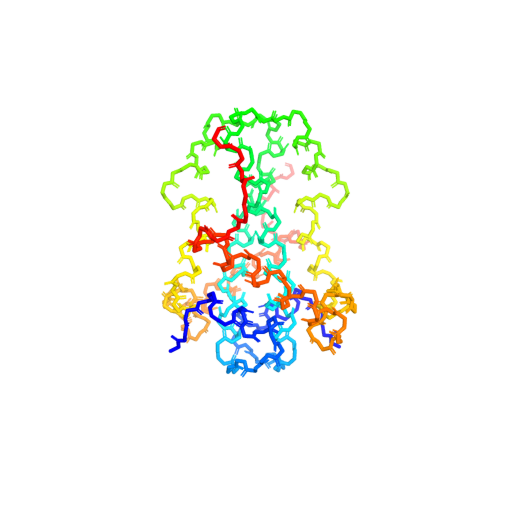OM 736 C C . GLN A 1 91 ? -5.016 -14.734 -16.078 1 94.5 91 GLN A C 1
ATOM 738 O O . GLN A 1 91 ? -4.461 -15.562 -15.367 1 94.5 91 GLN A O 1
ATOM 743 N N . ARG A 1 92 ? -4.914 -14.758 -17.344 1 92.19 92 ARG A N 1
ATOM 744 C CA . ARG A 1 92 ? -4.164 -15.797 -18.031 1 92.19 92 ARG A CA 1
ATOM 745 C C . ARG A 1 92 ? -2.676 -15.711 -17.703 1 92.19 92 ARG A C 1
ATOM 747 O O . ARG A 1 92 ? -2.049 -16.719 -17.375 1 92.19 92 ARG A O 1
ATOM 754 N N . PHE A 1 93 ? -2.131 -14.531 -17.734 1 88.88 93 PHE A N 1
ATOM 755 C CA . PHE A 1 93 ? -0.717 -14.328 -17.438 1 88.88 93 PHE A CA 1
ATOM 756 C C . PHE A 1 93 ? -0.416 -14.609 -15.977 1 88.88 93 PHE A C 1
ATOM 758 O O . PHE A 1 93 ? 0.62 -15.195 -15.648 1 88.88 93 PHE A O 1
ATOM 765 N N . HIS A 1 94 ? -1.318 -14.164 -15.141 1 88.44 94 HIS A N 1
ATOM 766 C CA . HIS A 1 94 ? -1.154 -14.391 -13.711 1 88.44 94 HIS A CA 1
ATOM 767 C C . HIS A 1 94 ? -1.11 -15.875 -13.383 1 88.44 94 HIS A C 1
ATOM 769 O O . HIS A 1 94 ? -0.309 -16.312 -12.555 1 88.44 94 HIS A O 1
ATOM 775 N N . ALA A 1 95 ? -1.945 -16.641 -14.008 1 85 95 ALA A N 1
ATOM 776 C CA . ALA A 1 95 ? -2.01 -18.078 -13.789 1 85 95 ALA A CA 1
ATOM 777 C C . ALA A 1 95 ? -0.722 -18.766 -14.242 1 85 95 ALA A C 1
ATOM 779 O O . ALA A 1 95 ? -0.213 -19.656 -13.57 1 85 95 ALA A O 1
ATOM 780 N N . ILE A 1 96 ? -0.243 -18.312 -15.297 1 82.12 96 ILE A N 1
ATOM 781 C CA . ILE A 1 96 ? 0.988 -18.875 -15.836 1 82.12 96 ILE A CA 1
ATOM 782 C C . ILE A 1 96 ? 2.158 -18.531 -14.914 1 82.12 96 ILE A C 1
ATOM 784 O O . ILE A 1 96 ? 2.973 -19.406 -14.586 1 82.12 96 ILE A O 1
ATOM 788 N N . GLY A 1 97 ? 2.227 -17.297 -14.508 1 78.19 97 GLY A N 1
ATOM 789 C CA . GLY A 1 97 ? 3.281 -16.859 -13.602 1 78.19 97 GLY A CA 1
ATOM 790 C C . GLY A 1 97 ? 3.262 -17.594 -12.273 1 78.19 97 GLY A C 1
ATOM 791 O O . GLY A 1 97 ? 4.309 -18 -11.766 1 78.19 97 GLY A O 1
ATOM 792 N N . SER A 1 98 ? 2.109 -17.719 -11.75 1 79.12 98 SER A N 1
ATOM 793 C CA . SER A 1 98 ? 1.954 -18.391 -10.461 1 79.12 98 SER A CA 1
ATOM 794 C C . SER A 1 98 ? 2.396 -19.844 -10.539 1 79.12 98 SER A C 1
ATOM 796 O O . SER A 1 98 ? 3.037 -20.359 -9.617 1 79.12 98 SER A O 1
ATOM 798 N N . LYS A 1 99 ? 2.086 -20.422 -11.617 1 76.12 99 LYS A N 1
ATOM 799 C CA . LYS A 1 99 ? 2.482 -21.812 -11.82 1 76.12 99 LYS A CA 1
ATOM 800 C C . LYS A 1 99 ? 4 -21.953 -11.938 1 76.12 99 LYS A C 1
ATOM 802 O O . LYS A 1 99 ? 4.59 -22.891 -11.398 1 76.12 99 LYS A O 1
ATOM 807 N N . LEU A 1 100 ? 4.594 -21.016 -12.539 1 72 100 LEU A N 1
ATOM 808 C CA . LEU A 1 100 ? 6.043 -21.016 -12.711 1 72 100 LEU A CA 1
ATOM 809 C C . LEU A 1 100 ? 6.75 -20.828 -11.367 1 72 100 LEU A C 1
ATOM 811 O O . LEU A 1 100 ? 7.738 -21.5 -11.078 1 72 100 LEU A O 1
ATOM 815 N N . ILE A 1 101 ? 6.219 -19.969 -10.625 1 70.94 101 ILE A N 1
ATOM 816 C CA . ILE A 1 101 ? 6.785 -19.719 -9.305 1 70.94 101 ILE A CA 1
ATOM 817 C C . ILE A 1 101 ? 6.637 -20.969 -8.445 1 70.94 101 ILE A C 1
ATOM 819 O O . ILE A 1 101 ? 7.586 -21.391 -7.77 1 70.94 101 ILE A O 1
ATOM 823 N N . ASP A 1 102 ? 5.465 -21.562 -8.484 1 68.31 102 ASP A N 1
ATOM 824 C CA . ASP A 1 102 ? 5.223 -22.797 -7.746 1 68.31 102 ASP A CA 1
ATOM 825 C C . ASP A 1 102 ? 6.188 -23.891 -8.18 1 68.31 102 ASP A C 1
ATOM 827 O O . ASP A 1 102 ? 6.734 -24.609 -7.34 1 68.31 102 ASP A O 1
ATOM 831 N N . LYS A 1 103 ? 6.422 -23.906 -9.406 1 70.12 103 LYS A N 1
ATOM 832 C CA . LYS A 1 103 ? 7.352 -24.906 -9.938 1 70.12 103 LYS A CA 1
ATOM 833 C C . LYS A 1 103 ? 8.781 -24.609 -9.492 1 70.12 103 LYS A C 1
ATOM 835 O O . LYS A 1 103 ? 9.531 -25.516 -9.141 1 70.12 103 LYS A O 1
ATOM 840 N N . ALA A 1 104 ? 9.094 -23.375 -9.469 1 66.38 104 ALA A N 1
ATOM 841 C CA . ALA A 1 104 ? 10.43 -22.969 -9.039 1 66.38 104 ALA A CA 1
ATOM 842 C C . ALA A 1 104 ? 10.656 -23.281 -7.566 1 66.38 104 ALA A C 1
ATOM 844 O O . ALA A 1 104 ? 11.711 -23.781 -7.184 1 66.38 104 ALA A O 1
ATOM 845 N N . LEU A 1 105 ? 9.641 -23.047 -6.848 1 69.88 105 LEU A N 1
ATOM 846 C CA . LEU A 1 105 ? 9.727 -23.297 -5.41 1 69.88 105 LEU A CA 1
ATOM 847 C C . LEU A 1 105 ? 9.781 -24.781 -5.113 1 69.88 105 LEU A C 1
ATOM 849 O O . LEU A 1 105 ? 10.398 -25.203 -4.137 1 69.88 105 LEU A O 1
ATOM 853 N N . LYS A 1 106 ? 9.211 -25.5 -6.062 1 71.81 106 LYS A N 1
ATOM 854 C CA . LYS A 1 106 ? 9.211 -26.953 -5.918 1 71.81 106 LYS A CA 1
ATOM 855 C C . LYS A 1 106 ? 10.414 -27.578 -6.621 1 71.81 106 LYS A C 1
ATOM 857 O O . LYS A 1 106 ? 10.617 -28.797 -6.551 1 71.81 106 LYS A O 1
ATOM 862 N N . GLY A 1 107 ? 11.234 -26.656 -7.094 1 70 107 GLY A N 1
ATOM 863 C CA . GLY A 1 107 ? 12.414 -27.156 -7.785 1 70 107 GLY A CA 1
ATOM 864 C C . GLY A 1 107 ? 12.086 -27.828 -9.109 1 70 107 GLY A C 1
ATOM 865 O O . GLY A 1 107 ? 12.836 -28.688 -9.57 1 70 107 GLY A O 1
ATOM 866 N N . GLU A 1 108 ? 11.047 -27.641 -9.648 1 67.44 108 GLU A N 1
ATOM 867 C CA . GLU A 1 108 ? 10.594 -28.344 -10.844 1 67.44 108 GLU A CA 1
ATOM 868 C C . GLU A 1 108 ? 10.922 -27.547 -12.109 1 67.44 108 GLU A C 1
ATOM 870 O O . GLU A 1 108 ? 10.547 -27.953 -13.211 1 67.44 108 GLU A O 1
ATOM 875 N N . LEU A 1 109 ? 11.516 -26.547 -11.883 1 62.22 109 LEU A N 1
ATOM 876 C CA . LEU A 1 109 ? 11.875 -25.844 -13.109 1 62.22 109 LEU A CA 1
ATOM 877 C C . LEU A 1 109 ? 12.984 -26.594 -13.859 1 62.22 109 LEU A C 1
ATOM 879 O O . LEU A 1 109 ? 13.93 -27.078 -13.242 1 62.22 109 LEU A O 1
ATOM 883 N N . PRO A 1 110 ? 12.742 -26.922 -15.008 1 56.19 110 PRO A N 1
ATOM 884 C CA . PRO A 1 110 ? 13.727 -27.734 -15.742 1 56.19 110 PRO A CA 1
ATOM 885 C C . PRO A 1 110 ? 15.164 -27.266 -15.508 1 56.19 110 PRO A C 1
ATOM 887 O O . PRO A 1 110 ? 16.031 -28.062 -15.156 1 56.19 110 PRO A O 1
ATOM 890 N N . ASN A 1 111 ? 15.781 -26.344 -16.359 1 47.34 111 ASN A N 1
ATOM 891 C CA . ASN A 1 111 ? 17.203 -26.312 -16.672 1 47.34 111 ASN A CA 1
ATOM 892 C C . ASN A 1 111 ? 18.031 -25.75 -15.508 1 47.34 111 ASN A C 1
ATOM 894 O O . ASN A 1 111 ? 18.547 -24.641 -15.594 1 47.34 111 ASN A O 1
ATOM 898 N N . GLN A 1 112 ? 17.609 -25.625 -14.25 1 43.28 112 GLN A N 1
ATOM 899 C CA . GLN A 1 112 ? 18.781 -25.266 -13.461 1 43.28 112 GLN A CA 1
ATOM 900 C C . GLN A 1 112 ? 19.859 -26.344 -13.523 1 43.28 112 GLN A C 1
ATOM 902 O O . GLN A 1 112 ? 19.609 -27.484 -13.148 1 43.28 112 GLN A O 1
ATOM 907 N N . LYS A 1 113 ? 20.641 -26.375 -14.516 1 37.16 113 LYS A N 1
ATOM 908 C CA . LYS A 1 113 ? 21.859 -27.188 -14.547 1 37.16 113 LYS A CA 1
ATOM 909 C C . LYS A 1 113 ? 22.5 -27.266 -13.164 1 37.16 113 LYS A C 1
ATOM 911 O O . LYS A 1 113 ? 22.703 -26.25 -12.508 1 37.16 113 LYS A O 1
ATOM 916 N N . LYS A 1 114 ? 22.547 -28.547 -12.523 1 35.44 114 LYS A N 1
ATOM 917 C CA . LYS A 1 114 ? 23.609 -28.906 -11.594 1 35.44 114 LYS A CA 1
ATOM 918 C C . LYS A 1 114 ? 24.969 -28.469 -12.117 1 35.44 114 LYS A C 1
ATOM 920 O O . LYS A 1 114 ? 25.266 -28.625 -13.305 1 35.44 114 LYS A O 1
ATOM 925 N N . MET B 1 1 ? -9.297 -12.477 10.57 1 94.56 1 MET B N 1
ATOM 926 C CA . MET B 1 1 ? -8.867 -11.867 9.312 1 94.56 1 MET B CA 1
ATOM 927 C C . MET B 1 1 ? -7.645 -12.586 8.75 1 94.56 1 MET B C 1
ATOM 929 O O . MET B 1 1 ? -6.766 -13 9.508 1 94.56 1 MET B O 1
ATOM 933 N N . ARG B 1 2 ? -7.641 -12.719 7.414 1 97.25 2 ARG B N 1
ATOM 934 C CA . ARG B 1 2 ? -6.516 -13.367 6.746 1 97.25 2 ARG B CA 1
ATOM 935 C C . ARG B 1 2 ? -5.289 -12.461 6.734 1 97.25 2 ARG B C 1
ATOM 937 O O . ARG B 1 2 ? -5.379 -11.281 7.074 1 97.25 2 ARG B O 1
ATOM 944 N N . ASN B 1 3 ? -4.125 -13.062 6.398 1 98.25 3 ASN B N 1
ATOM 945 C CA . ASN B 1 3 ? -2.902 -12.289 6.227 1 98.25 3 ASN B CA 1
ATOM 946 C C . ASN B 1 3 ? -2.998 -11.352 5.023 1 98.25 3 ASN B C 1
ATOM 948 O O . ASN B 1 3 ? -3.699 -11.648 4.055 1 98.25 3 ASN B O 1
ATOM 952 N N . LEU B 1 4 ? -2.246 -10.289 5.113 1 98.38 4 LEU B N 1
ATOM 953 C CA . LEU B 1 4 ? -2.244 -9.30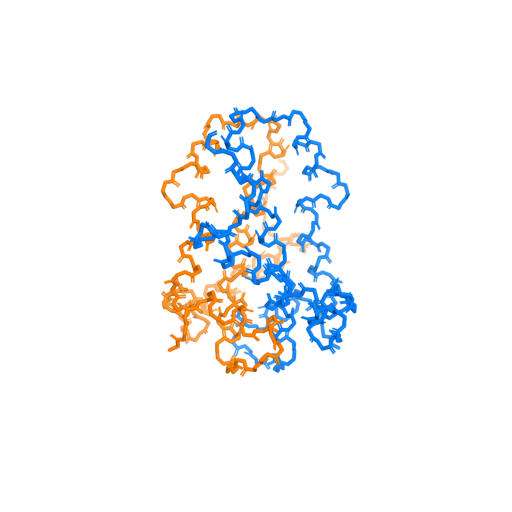5 4.035 1 98.38 4 LEU B CA 1
ATOM 954 C C . LEU B 1 4 ? -1.911 -9.969 2.699 1 98.38 4 LEU B C 1
ATOM 956 O O . LEU B 1 4 ? -2.529 -9.656 1.679 1 98.38 4 LEU B O 1
ATOM 960 N N . SER B 1 5 ? -0.953 -10.906 2.705 1 97.19 5 SER B N 1
ATOM 961 C CA . SER B 1 5 ? -0.551 -11.578 1.473 1 97.19 5 SER B CA 1
ATOM 962 C C . SER B 1 5 ? -1.718 -12.336 0.852 1 97.19 5 SER B C 1
ATOM 964 O O . SER B 1 5 ? -1.893 -12.328 -0.368 1 97.19 5 SER B O 1
ATOM 966 N N . ASP B 1 6 ? -2.484 -12.953 1.665 1 97.94 6 ASP B N 1
ATOM 967 C CA . ASP B 1 6 ? -3.631 -13.711 1.179 1 97.94 6 ASP B CA 1
ATOM 968 C C . ASP B 1 6 ? -4.699 -12.789 0.605 1 97.94 6 ASP B C 1
ATOM 970 O O . ASP B 1 6 ? -5.348 -13.117 -0.391 1 97.94 6 ASP B O 1
ATOM 974 N N . ILE B 1 7 ? -4.898 -11.695 1.244 1 98.56 7 ILE B N 1
ATOM 975 C CA . ILE B 1 7 ? -5.883 -10.711 0.803 1 98.56 7 ILE B CA 1
ATOM 976 C C . ILE B 1 7 ? -5.48 -10.156 -0.56 1 98.56 7 ILE B C 1
ATOM 978 O O . ILE B 1 7 ? -6.309 -10.07 -1.471 1 98.56 7 ILE B O 1
ATOM 982 N N . ILE B 1 8 ? -4.215 -9.828 -0.674 1 97.94 8 ILE B N 1
ATOM 983 C CA . ILE B 1 8 ? -3.678 -9.297 -1.923 1 97.94 8 ILE B CA 1
ATOM 984 C C . ILE B 1 8 ? -3.857 -10.32 -3.039 1 97.94 8 ILE B C 1
ATOM 986 O O . ILE B 1 8 ? -4.32 -9.984 -4.133 1 97.94 8 ILE B O 1
ATOM 990 N N . GLU B 1 9 ? -3.488 -11.531 -2.756 1 96.25 9 GLU B N 1
ATOM 991 C CA . GLU B 1 9 ? -3.598 -12.586 -3.756 1 96.25 9 GLU B CA 1
ATOM 992 C C . GLU B 1 9 ? -5.047 -12.797 -4.184 1 96.25 9 GLU B C 1
ATOM 994 O O . GLU B 1 9 ? -5.328 -12.992 -5.367 1 96.25 9 GLU B O 1
ATOM 999 N N . ASP B 1 10 ? -5.891 -12.766 -3.254 1 97.56 10 ASP B N 1
ATOM 1000 C CA . ASP B 1 10 ? -7.312 -12.883 -3.557 1 97.56 10 ASP B CA 1
ATOM 1001 C C . ASP B 1 10 ? -7.77 -11.773 -4.504 1 97.56 10 ASP B C 1
ATOM 1003 O O . ASP B 1 10 ? -8.508 -12.031 -5.453 1 97.56 10 ASP B O 1
ATOM 1007 N N . CYS B 1 11 ? -7.355 -10.586 -4.297 1 97.88 11 CYS B N 1
ATOM 1008 C CA . CYS B 1 11 ? -7.684 -9.477 -5.184 1 97.88 11 CYS B CA 1
ATOM 1009 C C . CYS B 1 11 ? -7.137 -9.727 -6.586 1 97.88 11 CYS B C 1
ATOM 1011 O O . CYS B 1 11 ? -7.824 -9.477 -7.578 1 97.88 11 CYS B O 1
ATOM 1013 N N . LYS B 1 12 ? -5.914 -10.18 -6.645 1 96.69 12 LYS B N 1
ATOM 1014 C CA . LYS B 1 12 ? -5.25 -10.406 -7.922 1 96.69 12 LYS B CA 1
ATOM 1015 C C . LYS B 1 12 ? -5.949 -11.516 -8.711 1 96.69 12 LYS B C 1
ATOM 1017 O O . LYS B 1 12 ? -5.93 -11.508 -9.945 1 96.69 12 LYS B O 1
ATOM 1022 N N . LEU B 1 13 ? -6.531 -12.398 -7.988 1 95.75 13 LEU B N 1
ATOM 1023 C CA . LEU B 1 13 ? -7.238 -13.516 -8.609 1 95.75 13 LEU B CA 1
ATOM 1024 C C . LEU B 1 13 ? -8.703 -13.164 -8.859 1 95.75 13 LEU B C 1
ATOM 1026 O O . LEU B 1 13 ? -9.523 -14.047 -9.094 1 95.75 13 LEU B O 1
ATOM 1030 N N . ASN B 1 14 ? -9.008 -11.938 -8.727 1 96.38 14 ASN B N 1
ATOM 1031 C CA . ASN B 1 14 ? -10.336 -11.391 -8.945 1 96.38 14 ASN B CA 1
ATOM 1032 C C . ASN B 1 14 ? -11.328 -11.867 -7.887 1 96.38 14 ASN B C 1
ATOM 1034 O O . ASN B 1 14 ? -12.531 -11.891 -8.125 1 96.38 14 ASN B O 1
ATOM 1038 N N . GLY B 1 15 ? -10.719 -12.266 -6.785 1 96.5 15 GLY B N 1
ATOM 1039 C CA . GLY B 1 15 ? -11.555 -12.594 -5.641 1 96.5 15 GLY B CA 1
ATOM 1040 C C . GLY B 1 15 ? -12.156 -11.375 -4.973 1 96.5 15 GLY B C 1
ATOM 1041 O O . GLY B 1 15 ? -12.094 -10.266 -5.512 1 96.5 15 GLY B O 1
ATOM 1042 N N . ARG B 1 16 ? -12.891 -11.641 -3.887 1 96.62 16 ARG B N 1
ATOM 1043 C CA . ARG B 1 16 ? -13.602 -10.578 -3.184 1 96.62 16 ARG B CA 1
ATOM 1044 C C . ARG B 1 16 ? -13.352 -10.656 -1.68 1 96.62 16 ARG B C 1
ATOM 1046 O O . ARG B 1 16 ? -14.234 -11.062 -0.919 1 96.62 16 ARG B O 1
ATOM 1053 N N . PRO B 1 17 ? -12.18 -10.219 -1.301 1 98.38 17 PRO B N 1
ATOM 1054 C CA . PRO B 1 17 ? -11.977 -10.117 0.146 1 98.38 17 PRO B CA 1
ATOM 1055 C C . PRO B 1 17 ? -13.062 -9.305 0.843 1 98.38 17 PRO B C 1
ATOM 1057 O O . PRO B 1 17 ? -13.789 -8.547 0.191 1 98.38 17 PRO B O 1
ATOM 1060 N N . THR B 1 18 ? -13.18 -9.5 2.123 1 98.62 18 THR B N 1
ATOM 1061 C CA . THR B 1 18 ? -14.195 -8.766 2.861 1 98.62 18 THR B CA 1
ATOM 1062 C C . THR B 1 18 ? -13.875 -7.273 2.887 1 98.62 18 THR B C 1
ATOM 1064 O O . THR B 1 18 ? -12.727 -6.879 2.686 1 98.62 18 THR B O 1
ATOM 1067 N N . TYR B 1 19 ? -14.898 -6.508 3.148 1 98.56 19 TYR B N 1
ATOM 1068 C CA . TYR B 1 19 ? -14.75 -5.059 3.24 1 98.56 19 TYR B CA 1
ATOM 1069 C C . TYR B 1 19 ? -13.688 -4.684 4.266 1 98.56 19 TYR B C 1
ATOM 1071 O O . TYR B 1 19 ? -12.82 -3.85 3.994 1 98.56 19 TYR B O 1
ATOM 1079 N N . GLU B 1 20 ? -13.758 -5.305 5.406 1 98.25 20 GLU B N 1
ATOM 1080 C CA . GLU B 1 20 ? -12.836 -4.973 6.488 1 98.25 20 GLU B CA 1
ATOM 1081 C C . GLU B 1 20 ? -11.406 -5.371 6.137 1 98.25 20 GLU B C 1
ATOM 1083 O O . GLU B 1 20 ? -10.461 -4.656 6.469 1 98.25 20 GLU B O 1
ATOM 1088 N N . GLU B 1 21 ? -11.242 -6.488 5.48 1 98.75 21 GLU B N 1
ATOM 1089 C CA . GLU B 1 21 ? -9.922 -6.895 5.012 1 98.75 21 GLU B CA 1
ATOM 1090 C C . GLU B 1 21 ? -9.32 -5.84 4.082 1 98.75 21 GLU B C 1
ATOM 1092 O O . GLU B 1 21 ? -8.148 -5.473 4.227 1 98.75 21 GLU B O 1
ATOM 10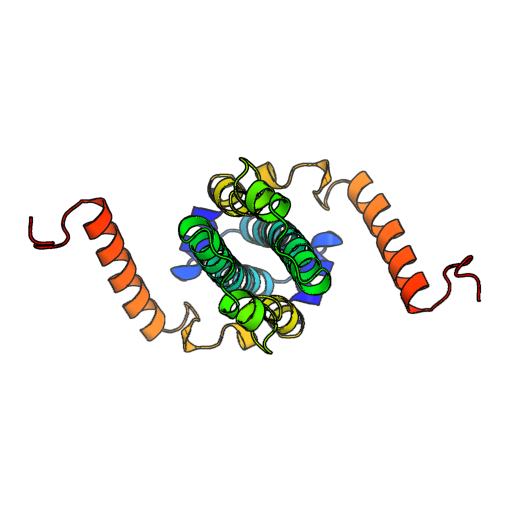97 N N . LEU B 1 22 ? -10.164 -5.344 3.24 1 98.81 22 LEU B N 1
ATOM 1098 C CA . LEU B 1 22 ? -9.695 -4.359 2.273 1 98.81 22 LEU B CA 1
ATOM 1099 C C . LEU B 1 22 ? -9.375 -3.035 2.961 1 98.81 22 LEU B C 1
ATOM 1101 O O . LEU B 1 22 ? -8.32 -2.438 2.709 1 98.81 22 LEU B O 1
ATOM 1105 N N . ARG B 1 23 ? -10.234 -2.607 3.797 1 98.69 23 ARG B N 1
ATOM 1106 C CA . ARG B 1 23 ? -10.07 -1.318 4.457 1 98.69 23 ARG B CA 1
ATOM 1107 C C . ARG B 1 23 ? -8.789 -1.286 5.285 1 98.69 23 ARG B C 1
ATOM 1109 O O . ARG B 1 23 ? -8 -0.344 5.18 1 98.69 23 ARG B O 1
ATOM 1116 N N . TYR B 1 24 ? -8.555 -2.311 6.043 1 98.69 24 TYR B N 1
ATOM 1117 C CA . TYR B 1 24 ? -7.363 -2.354 6.883 1 98.69 24 TYR B CA 1
ATOM 1118 C C . TYR B 1 24 ? -6.109 -2.555 6.039 1 98.69 24 TYR B C 1
ATOM 1120 O O . TYR B 1 24 ? -5.039 -2.055 6.387 1 98.69 24 TYR B O 1
ATOM 1128 N N . SER B 1 25 ? -6.207 -3.291 4.934 1 98.75 25 SER B N 1
ATOM 1129 C CA . SER B 1 25 ? -5.078 -3.422 4.02 1 98.75 25 SER B CA 1
ATOM 1130 C C . SER B 1 25 ? -4.641 -2.062 3.48 1 98.75 25 SER B C 1
ATOM 1132 O O . SER B 1 25 ? -3.447 -1.765 3.428 1 98.75 25 SER B O 1
ATOM 1134 N N . VAL B 1 26 ? -5.613 -1.239 3.111 1 98.75 26 VAL B N 1
ATOM 1135 C CA . VAL B 1 26 ? -5.328 0.097 2.598 1 98.75 26 VAL B CA 1
ATOM 1136 C C . VAL B 1 26 ? -4.605 0.917 3.664 1 98.75 26 VAL B C 1
ATOM 1138 O O . VAL B 1 26 ? -3.615 1.594 3.373 1 98.75 26 VAL B O 1
ATOM 1141 N N . LEU B 1 27 ? -5.074 0.805 4.891 1 98.5 27 LEU B N 1
ATOM 1142 C CA . LEU B 1 27 ? -4.473 1.558 5.984 1 98.5 27 LEU B CA 1
ATOM 1143 C C . LEU B 1 27 ? -3.033 1.115 6.223 1 98.5 27 LEU B C 1
ATOM 1145 O O . LEU B 1 27 ? -2.133 1.95 6.328 1 98.5 27 LEU B O 1
ATOM 1149 N N . VAL B 1 28 ? -2.789 -0.16 6.254 1 98.12 28 VAL B N 1
ATOM 1150 C CA . VAL B 1 28 ? -1.462 -0.711 6.512 1 98.12 28 VAL B CA 1
ATOM 1151 C C . VAL B 1 28 ? -0.517 -0.34 5.371 1 98.12 28 VAL B C 1
ATOM 1153 O O . VAL B 1 28 ? 0.589 0.152 5.609 1 98.12 28 VAL B O 1
ATOM 1156 N N . MET B 1 29 ? -0.971 -0.545 4.156 1 97 29 MET B N 1
ATOM 1157 C CA . MET B 1 29 ? -0.129 -0.289 2.992 1 97 29 MET B CA 1
ATOM 1158 C C . MET B 1 29 ? 0.18 1.199 2.861 1 97 29 MET B C 1
ATOM 1160 O O . MET B 1 29 ? 1.271 1.575 2.432 1 97 29 MET B O 1
ATOM 1164 N N . THR B 1 30 ? -0.756 2.023 3.217 1 96.5 30 THR B N 1
ATOM 1165 C CA . THR B 1 30 ? -0.52 3.461 3.248 1 96.5 30 THR B CA 1
ATOM 1166 C C . THR B 1 30 ? 0.624 3.801 4.199 1 96.5 30 THR B C 1
ATOM 1168 O O . THR B 1 30 ? 1.528 4.562 3.848 1 96.5 30 THR B O 1
ATOM 1171 N N . GLY B 1 31 ? 0.54 3.229 5.426 1 93.69 31 GLY B N 1
ATOM 1172 C CA . GLY B 1 31 ? 1.6 3.467 6.391 1 93.69 31 GLY B CA 1
ATOM 1173 C C . GLY B 1 31 ? 2.975 3.082 5.879 1 93.69 31 GLY B C 1
ATOM 1174 O O . GLY B 1 31 ? 3.934 3.844 6.027 1 93.69 31 GLY B O 1
ATOM 1175 N N . ILE B 1 32 ? 3.086 1.986 5.242 1 92.56 32 ILE B N 1
ATOM 1176 C CA . ILE B 1 32 ? 4.359 1.477 4.746 1 92.56 32 ILE B CA 1
ATOM 1177 C C . ILE B 1 32 ? 4.852 2.35 3.594 1 92.56 32 ILE B C 1
ATOM 1179 O O . ILE B 1 32 ? 6.02 2.746 3.562 1 92.56 32 ILE B O 1
ATOM 1183 N N . LEU B 1 33 ? 3.959 2.678 2.654 1 92.06 33 LEU B N 1
ATOM 1184 C CA . LEU B 1 33 ? 4.328 3.498 1.506 1 92.06 33 LEU B CA 1
ATOM 1185 C C . LEU B 1 33 ? 4.781 4.887 1.951 1 92.06 33 LEU B C 1
ATOM 1187 O O . LEU B 1 33 ? 5.734 5.441 1.398 1 92.06 33 LEU B O 1
ATOM 1191 N N . ASN B 1 34 ? 4.082 5.449 2.924 1 88.62 34 ASN B N 1
ATOM 1192 C CA . ASN B 1 34 ? 4.492 6.746 3.449 1 88.62 34 ASN B CA 1
ATOM 1193 C C . ASN B 1 34 ? 5.887 6.691 4.062 1 88.62 34 ASN B C 1
ATOM 1195 O O . ASN B 1 34 ? 6.691 7.602 3.865 1 88.62 34 ASN B O 1
ATOM 1199 N N . MET B 1 35 ? 6.145 5.668 4.793 1 85.31 35 MET B N 1
ATOM 1200 C CA . MET B 1 35 ? 7.449 5.52 5.434 1 85.31 35 MET B CA 1
ATOM 1201 C C .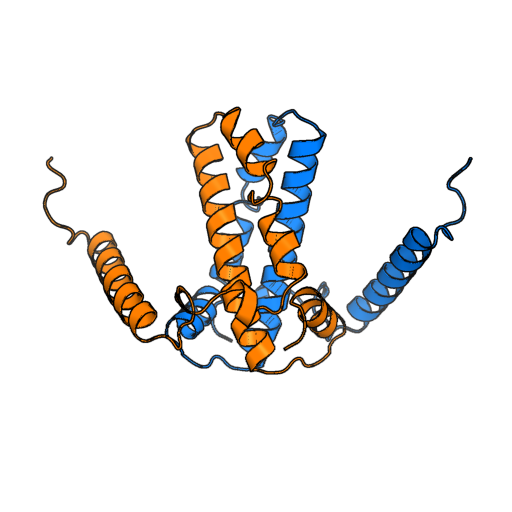 MET B 1 35 ? 8.547 5.352 4.391 1 85.31 35 MET B C 1
ATOM 1203 O O . MET B 1 35 ? 9.594 6.004 4.473 1 85.31 35 MET B O 1
ATOM 1207 N N . VAL B 1 36 ? 8.328 4.5 3.455 1 82.69 36 VAL B N 1
ATOM 1208 C CA . VAL B 1 36 ? 9.312 4.238 2.406 1 82.69 36 VAL B CA 1
ATOM 1209 C C . VAL B 1 36 ? 9.555 5.512 1.603 1 82.69 36 VAL B C 1
ATOM 1211 O O . VAL B 1 36 ? 10.703 5.852 1.302 1 82.69 36 VAL B O 1
ATOM 1214 N N . ASN B 1 37 ? 8.484 6.176 1.257 1 80.75 37 ASN B N 1
ATOM 1215 C CA . ASN B 1 37 ? 8.594 7.414 0.494 1 80.75 37 ASN B CA 1
ATOM 1216 C C . ASN B 1 37 ? 9.367 8.477 1.265 1 80.75 37 ASN B C 1
ATOM 1218 O O . ASN B 1 37 ? 10.188 9.203 0.686 1 80.75 37 ASN B O 1
ATOM 1222 N N . HIS B 1 38 ? 9.117 8.594 2.482 1 78.94 38 HIS B N 1
ATOM 1223 C CA . HIS B 1 38 ? 9.82 9.531 3.338 1 78.94 38 HIS B CA 1
ATOM 1224 C C . HIS B 1 38 ? 11.32 9.242 3.354 1 78.94 38 HIS B C 1
ATOM 1226 O O . HIS B 1 38 ? 12.133 10.164 3.242 1 78.94 38 HIS B O 1
ATOM 1232 N N . GLU B 1 39 ? 11.617 7.98 3.473 1 75.88 39 GLU B N 1
ATOM 1233 C CA . GLU B 1 39 ? 13.023 7.59 3.523 1 75.88 39 GLU B CA 1
ATOM 1234 C C . GLU B 1 39 ? 13.703 7.809 2.174 1 75.88 39 GLU B C 1
ATOM 1236 O O . GLU B 1 39 ? 14.867 8.227 2.119 1 75.88 39 GLU B O 1
ATOM 1241 N N . LEU B 1 40 ? 12.977 7.539 1.163 1 75.94 40 LEU B N 1
ATOM 1242 C CA . LEU B 1 40 ? 13.531 7.715 -0.177 1 75.94 40 LEU B CA 1
ATOM 1243 C C . LEU B 1 40 ? 13.766 9.188 -0.478 1 75.94 40 LEU B C 1
ATOM 1245 O O . LEU B 1 40 ? 14.781 9.547 -1.08 1 75.94 40 LEU B O 1
ATOM 1249 N N . ILE B 1 41 ? 12.859 10.031 -0.093 1 72.88 41 ILE B N 1
ATOM 1250 C CA . ILE B 1 41 ? 12.984 11.469 -0.304 1 72.88 41 ILE B CA 1
ATOM 1251 C C . ILE B 1 41 ? 14.18 12 0.485 1 72.88 41 ILE B C 1
ATOM 1253 O O . ILE B 1 41 ? 14.953 12.82 -0.018 1 72.88 41 ILE B O 1
ATOM 1257 N N . LYS B 1 42 ? 14.305 11.523 1.651 1 70.25 42 LYS B N 1
ATOM 1258 C CA . LYS B 1 42 ? 15.445 11.922 2.471 1 70.25 42 LYS B CA 1
ATOM 1259 C C . LYS B 1 42 ? 16.766 11.539 1.808 1 70.25 42 LYS B C 1
ATOM 1261 O O . LYS B 1 42 ? 17.734 12.312 1.833 1 70.25 42 LYS B O 1
ATOM 1266 N N . LEU B 1 43 ? 16.75 10.422 1.306 1 68.38 43 LEU B N 1
ATOM 1267 C CA . LEU B 1 43 ? 17.938 9.953 0.604 1 68.38 43 LEU B CA 1
ATOM 1268 C C . LEU B 1 43 ? 18.234 10.828 -0.605 1 68.38 43 LEU B C 1
ATOM 1270 O O . LEU B 1 43 ? 19.406 11.133 -0.884 1 68.38 43 LEU B O 1
ATOM 1274 N N . TYR B 1 44 ? 17.25 11.164 -1.202 1 64.19 44 TYR B N 1
ATOM 1275 C CA . TYR B 1 44 ? 17.359 11.969 -2.418 1 64.19 44 TYR B CA 1
ATOM 1276 C C . TYR B 1 44 ? 17.859 13.367 -2.109 1 64.19 44 TYR B C 1
ATOM 1278 O O . TYR B 1 44 ? 18.703 13.898 -2.82 1 64.19 44 TYR B O 1
ATOM 1286 N N . VAL B 1 45 ? 17.25 13.93 -1.263 1 63.81 45 VAL B N 1
ATOM 1287 C CA . VAL B 1 45 ? 17.547 15.32 -0.94 1 63.81 45 VAL B CA 1
ATOM 1288 C C . VAL B 1 45 ? 18.938 15.422 -0.308 1 63.81 45 VAL B C 1
ATOM 1290 O O . VAL B 1 45 ? 19.688 16.344 -0.61 1 63.81 45 VAL B O 1
ATOM 1293 N N . GLU B 1 46 ? 19.172 14.461 0.463 1 61.22 46 GLU B N 1
ATOM 1294 C CA . GLU B 1 46 ? 20.453 14.531 1.164 1 61.22 46 GLU B CA 1
ATOM 1295 C C . GLU B 1 46 ? 21.609 14.055 0.275 1 61.22 46 GLU B C 1
ATOM 1297 O O . GLU B 1 46 ? 22.766 14.375 0.525 1 61.22 46 GLU B O 1
ATOM 1302 N N . GLY B 1 47 ? 21.25 13.609 -1.004 1 55.84 47 GLY B N 1
ATOM 1303 C CA . GLY B 1 47 ? 22.234 13.195 -1.999 1 55.84 47 GLY B CA 1
ATOM 1304 C C . GLY B 1 47 ? 23.141 12.086 -1.513 1 55.84 47 GLY B C 1
ATOM 1305 O O . GLY B 1 47 ? 24.078 11.688 -2.215 1 55.84 47 GLY B O 1
ATOM 1306 N N . LYS B 1 48 ? 23.344 11.773 -0.297 1 52.5 48 LYS B N 1
ATOM 1307 C CA . LYS B 1 48 ? 24.281 10.781 0.21 1 52.5 48 LYS B CA 1
ATOM 1308 C C . LYS B 1 48 ? 23.547 9.562 0.761 1 52.5 48 LYS B C 1
ATOM 1310 O O . LYS B 1 48 ? 22.5 9.695 1.405 1 52.5 48 LYS B O 1
ATOM 1315 N N . MET B 1 49 ? 23.734 8.461 0.041 1 53.38 49 MET B N 1
ATOM 1316 C CA . MET B 1 49 ? 23.297 7.223 0.681 1 53.38 49 MET B CA 1
ATOM 1317 C C . MET B 1 49 ? 24 7.027 2.023 1 53.38 49 MET B C 1
ATOM 1319 O O . MET B 1 49 ? 25.203 6.77 2.074 1 53.38 49 MET B O 1
ATOM 1323 N N . PRO B 1 50 ? 23.375 7.617 2.984 1 51.94 50 PRO B N 1
ATOM 1324 C CA . PRO B 1 50 ? 24.141 7.387 4.215 1 51.94 50 PRO B CA 1
ATOM 1325 C C . PRO B 1 50 ? 24.25 5.906 4.566 1 51.94 50 PRO B C 1
ATOM 1327 O O . PRO B 1 50 ? 23.359 5.117 4.25 1 51.94 50 PRO B O 1
ATOM 1330 N N . ASN B 1 51 ? 25.594 5.508 4.777 1 55.97 51 ASN B N 1
ATOM 1331 C CA . ASN B 1 51 ? 25.797 4.203 5.395 1 55.97 51 ASN B CA 1
ATOM 1332 C C . ASN B 1 51 ? 24.641 3.812 6.305 1 55.97 51 ASN B C 1
ATOM 1334 O O . ASN B 1 51 ? 24.234 2.65 6.34 1 55.97 51 ASN B O 1
ATOM 1338 N N . GLU B 1 52 ? 24.109 4.84 6.758 1 57.12 52 GLU B N 1
ATOM 1339 C CA . GLU B 1 52 ? 23.047 4.613 7.734 1 57.12 52 GLU B CA 1
ATOM 1340 C C . GLU B 1 52 ? 21.75 4.164 7.051 1 57.12 52 GLU B C 1
ATOM 1342 O O . GLU B 1 52 ? 21.031 3.326 7.578 1 57.12 52 GLU B O 1
ATOM 1347 N N . PHE B 1 53 ? 21.609 4.633 5.879 1 57 53 PHE B N 1
ATOM 1348 C CA . PHE B 1 53 ? 20.406 4.238 5.156 1 57 53 PHE B CA 1
ATOM 1349 C C . PHE B 1 53 ? 20.453 2.758 4.793 1 57 53 PHE B C 1
ATOM 1351 O O . PHE B 1 53 ? 19.484 2.033 5.004 1 57 53 PHE B O 1
ATOM 1358 N N . ILE B 1 54 ? 21.562 2.441 4.277 1 58.88 54 ILE B N 1
ATOM 1359 C CA . ILE B 1 54 ? 21.734 1.034 3.932 1 58.88 54 ILE B CA 1
ATOM 1360 C C . ILE B 1 54 ? 21.516 0.169 5.172 1 58.88 54 ILE B C 1
ATOM 1362 O O . ILE B 1 54 ? 20.875 -0.883 5.102 1 58.88 54 ILE B O 1
ATOM 1366 N N . ARG B 1 55 ? 22.062 0.788 6.184 1 59.75 55 ARG B N 1
ATOM 1367 C CA . ARG B 1 55 ? 21.922 0.032 7.426 1 59.75 55 ARG B CA 1
ATOM 1368 C C . ARG B 1 55 ? 20.453 -0.097 7.824 1 59.75 55 ARG B C 1
ATOM 1370 O O . ARG B 1 55 ? 20 -1.172 8.227 1 59.75 55 ARG B O 1
ATOM 1377 N N . LYS B 1 56 ? 19.719 0.933 7.645 1 58.47 56 LYS B N 1
ATOM 1378 C CA . LYS B 1 56 ? 18.328 0.967 8.055 1 58.47 56 LYS B CA 1
ATOM 1379 C C . LYS B 1 56 ? 17.469 0.073 7.156 1 58.47 56 LYS B C 1
ATOM 1381 O O . LYS B 1 56 ? 16.516 -0.551 7.625 1 58.47 56 LYS B O 1
ATOM 1386 N N . MET B 1 57 ? 17.922 0.114 5.957 1 60.78 57 MET B N 1
ATOM 1387 C CA . MET B 1 57 ? 17.203 -0.75 5.027 1 60.78 57 MET B CA 1
ATOM 1388 C C . MET B 1 57 ? 17.438 -2.221 5.363 1 60.78 57 MET B C 1
ATOM 1390 O O . MET B 1 57 ? 16.547 -3.051 5.156 1 60.78 57 MET B O 1
ATOM 1394 N N . LYS B 1 58 ? 18.703 -2.441 5.875 1 57.25 58 LYS B N 1
ATOM 1395 C CA . LYS B 1 58 ? 19.172 -3.807 6.105 1 57.25 58 LYS B CA 1
ATOM 1396 C C . LYS B 1 58 ? 18.625 -4.363 7.418 1 57.25 58 LYS B C 1
ATOM 1398 O O . LYS B 1 58 ? 18.516 -5.578 7.586 1 57.25 58 LYS B O 1
ATOM 1403 N N . LEU B 1 59 ? 18.406 -3.418 8.266 1 54.56 59 LEU B N 1
ATOM 1404 C CA . LEU B 1 59 ? 18.109 -3.908 9.609 1 54.56 59 LEU B CA 1
ATOM 1405 C C . LEU B 1 59 ? 16.734 -4.551 9.664 1 54.56 59 LEU B C 1
ATOM 1407 O O . LEU B 1 59 ? 15.867 -4.238 8.844 1 54.56 59 LEU B O 1
ATOM 1411 N N . GLU B 1 60 ? 16.766 -5.57 10.445 1 51.81 60 GLU B N 1
ATOM 1412 C CA . GLU B 1 60 ? 15.477 -6.137 10.852 1 51.81 60 GLU B CA 1
ATOM 1413 C C . GLU B 1 60 ? 14.484 -5.039 11.227 1 51.81 60 GLU B C 1
ATOM 1415 O O . GLU B 1 60 ? 14.781 -4.18 12.055 1 51.81 60 GLU B O 1
ATOM 1420 N N . GLY B 1 61 ? 13.406 -4.938 10.477 1 55.75 61 GLY B N 1
ATOM 1421 C CA . GLY B 1 61 ? 12.414 -3.902 10.719 1 55.75 61 GLY B CA 1
ATOM 1422 C C . GLY B 1 61 ? 12.594 -2.686 9.828 1 55.75 61 GLY B C 1
ATOM 1423 O O . GLY B 1 61 ? 11.852 -1.712 9.945 1 55.75 61 GLY B O 1
ATOM 1424 N N . GLY B 1 62 ? 13.656 -2.83 9.094 1 61.28 62 GLY B N 1
ATOM 1425 C CA . GLY B 1 62 ? 13.867 -1.736 8.164 1 61.28 62 GLY B CA 1
ATOM 1426 C C . GLY B 1 62 ? 12.859 -1.711 7.031 1 61.28 62 GLY B C 1
ATOM 1427 O O . GLY B 1 62 ? 11.953 -2.547 6.98 1 61.28 62 GLY B O 1
ATOM 1428 N N . THR B 1 63 ? 12.977 -0.669 6.305 1 64.25 63 THR B N 1
ATOM 1429 C CA . THR B 1 63 ? 12.008 -0.43 5.238 1 64.25 63 THR B CA 1
ATOM 1430 C C . THR B 1 63 ? 11.859 -1.663 4.352 1 64.25 63 THR B C 1
ATOM 1432 O O . THR B 1 63 ? 10.758 -1.988 3.908 1 64.25 63 THR B O 1
ATOM 1435 N N . CYS B 1 64 ? 12.93 -2.393 4.387 1 66.19 64 CYS B N 1
ATOM 1436 C CA . CYS B 1 64 ? 12.93 -3.553 3.5 1 66.19 64 CYS B CA 1
ATOM 1437 C C . CYS B 1 64 ? 12.172 -4.715 4.129 1 66.19 64 CYS B C 1
ATOM 1439 O O . CYS B 1 64 ? 11.648 -5.578 3.42 1 66.19 64 CYS B O 1
ATOM 1441 N N . THR B 1 65 ? 12.086 -4.602 5.406 1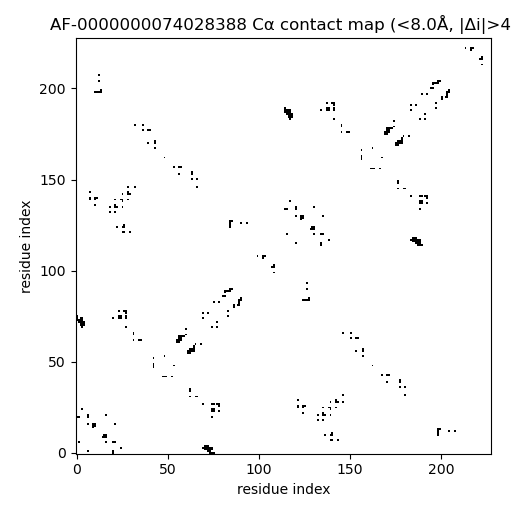 78.5 65 THR B N 1
ATOM 1442 C CA . THR B 1 65 ? 11.445 -5.738 6.062 1 78.5 65 THR B CA 1
ATOM 1443 C C . THR B 1 65 ? 10.016 -5.398 6.453 1 78.5 65 THR B C 1
ATOM 1445 O O . THR B 1 65 ? 9.211 -6.293 6.738 1 78.5 65 THR B O 1
ATOM 1448 N N . MET B 1 66 ? 9.727 -4.156 6.441 1 85.25 66 MET B N 1
ATOM 1449 C CA . MET B 1 66 ? 8.398 -3.727 6.879 1 85.25 66 MET B CA 1
ATOM 1450 C C . MET B 1 66 ? 7.312 -4.363 6.023 1 85.25 66 MET B C 1
ATOM 1452 O O . MET B 1 66 ? 6.348 -4.918 6.547 1 85.25 66 MET B O 1
ATOM 1456 N N . TYR B 1 67 ? 7.586 -4.277 4.781 1 88.94 67 TYR B N 1
ATOM 1457 C CA . TYR B 1 67 ? 6.574 -4.824 3.883 1 88.94 67 TYR B CA 1
ATOM 1458 C C . TYR B 1 67 ? 6.469 -6.336 4.035 1 88.94 67 TYR B C 1
ATOM 1460 O O . TYR B 1 67 ? 5.367 -6.883 4.109 1 88.94 67 TYR B O 1
ATOM 1468 N N . SER B 1 68 ? 7.535 -6.957 4.117 1 87.88 68 SER B N 1
ATOM 1469 C CA . SER B 1 68 ? 7.539 -8.406 4.297 1 87.88 68 SER B CA 1
ATOM 1470 C C . SER B 1 68 ? 6.863 -8.797 5.605 1 87.88 68 SER B C 1
ATOM 1472 O O . SER B 1 68 ? 6.109 -9.773 5.652 1 87.88 68 SER B O 1
ATOM 1474 N N . ASN B 1 69 ? 7.168 -8.07 6.617 1 91.06 69 ASN B N 1
ATOM 1475 C CA . ASN B 1 69 ? 6.52 -8.328 7.898 1 91.06 69 ASN B CA 1
ATOM 1476 C C . ASN B 1 69 ? 5.008 -8.125 7.809 1 91.06 69 ASN B C 1
ATOM 1478 O O . ASN B 1 69 ? 4.238 -8.906 8.367 1 91.06 69 ASN B O 1
ATOM 1482 N N . ALA B 1 70 ? 4.598 -7.133 7.152 1 95.62 70 ALA B N 1
ATOM 1483 C CA . ALA B 1 70 ? 3.174 -6.848 7.004 1 95.62 70 ALA B CA 1
ATOM 1484 C C . ALA B 1 70 ? 2.471 -7.949 6.219 1 95.62 70 ALA B C 1
ATOM 1486 O O . ALA B 1 70 ? 1.346 -8.336 6.547 1 95.62 70 ALA B O 1
ATOM 1487 N N . LEU B 1 71 ? 3.166 -8.469 5.254 1 96.19 71 LEU B N 1
ATOM 1488 C CA . LEU B 1 71 ? 2.592 -9.492 4.391 1 96.19 71 LEU B CA 1
ATOM 1489 C C . LEU B 1 71 ? 2.215 -10.734 5.195 1 96.19 71 LEU B C 1
ATOM 1491 O O . LEU B 1 71 ? 1.276 -11.453 4.84 1 96.19 71 LEU B O 1
ATOM 1495 N N . ASN B 1 72 ? 2.832 -10.891 6.266 1 96.06 72 ASN B N 1
ATOM 1496 C CA . ASN B 1 72 ? 2.693 -12.141 7.008 1 96.06 72 ASN B CA 1
ATOM 1497 C C . ASN B 1 72 ? 1.783 -11.977 8.219 1 96.06 72 ASN B C 1
ATOM 1499 O O . ASN B 1 72 ? 1.749 -12.844 9.102 1 96.06 72 ASN B O 1
ATOM 1503 N N . LYS B 1 73 ? 1.058 -10.93 8.266 1 97.56 73 LYS B N 1
ATOM 1504 C CA . LYS B 1 73 ? 0.145 -10.664 9.375 1 97.56 73 LYS B CA 1
ATOM 1505 C C . LYS B 1 73 ? -1.214 -10.195 8.867 1 97.56 73 LYS B C 1
ATOM 1507 O O . LYS B 1 73 ? -1.308 -9.586 7.801 1 97.56 73 LYS B O 1
ATOM 1512 N N . PRO B 1 74 ? -2.205 -10.523 9.688 1 98.62 74 PRO B N 1
ATOM 1513 C CA . PRO B 1 74 ? -3.463 -9.82 9.422 1 98.62 74 PRO B CA 1
ATOM 1514 C C . PRO B 1 74 ? -3.316 -8.305 9.5 1 98.62 74 PRO B C 1
ATOM 1516 O O . PRO B 1 74 ? -2.715 -7.781 10.445 1 98.62 74 PRO B O 1
ATOM 1519 N N . PRO B 1 75 ? -3.865 -7.57 8.57 1 98.5 75 PRO B N 1
ATOM 1520 C CA . PRO B 1 75 ? -3.631 -6.125 8.516 1 98.5 75 PRO B CA 1
ATOM 1521 C C . PRO B 1 75 ? -4.055 -5.41 9.797 1 98.5 75 PRO B C 1
ATOM 1523 O O . PRO B 1 75 ? -3.365 -4.496 10.258 1 98.5 75 PRO B O 1
ATOM 1526 N N . LYS B 1 76 ? -5.164 -5.785 10.336 1 98.31 76 LYS B N 1
ATOM 1527 C CA . LYS B 1 76 ? -5.609 -5.125 11.562 1 98.31 76 LYS B CA 1
ATOM 1528 C C . LYS B 1 76 ? -4.609 -5.34 12.695 1 98.31 76 LYS B C 1
ATOM 1530 O O . LYS B 1 76 ? -4.348 -4.426 13.477 1 98.31 76 LYS B O 1
ATOM 1535 N N . GLU B 1 77 ? -4.125 -6.547 12.82 1 98.12 77 GLU B N 1
ATOM 1536 C CA . GLU B 1 77 ? -3.117 -6.859 13.82 1 98.12 77 GLU B CA 1
ATOM 1537 C C . GLU B 1 77 ? -1.833 -6.074 13.586 1 98.12 77 GLU B C 1
ATOM 1539 O O . GLU B 1 77 ? -1.256 -5.516 14.523 1 98.12 77 GLU B O 1
ATOM 1544 N N . TYR B 1 78 ? -1.357 -6 12.398 1 97.62 78 TYR B N 1
ATOM 1545 C CA . TYR B 1 78 ? -0.15 -5.258 12.055 1 97.62 78 TYR B CA 1
ATOM 1546 C C . TYR B 1 78 ? -0.319 -3.773 12.359 1 97.62 78 TYR B C 1
ATOM 1548 O O . TYR B 1 78 ? 0.604 -3.129 12.867 1 97.62 78 TYR B O 1
ATOM 1556 N N . LEU B 1 79 ? -1.449 -3.219 11.977 1 97.5 79 LEU B N 1
ATOM 1557 C CA . LEU B 1 79 ? -1.748 -1.803 12.164 1 97.5 79 LEU B CA 1
ATOM 1558 C C . LEU B 1 79 ? -1.656 -1.419 13.641 1 97.5 79 LEU B C 1
ATOM 1560 O O . LEU B 1 79 ? -1.077 -0.385 13.977 1 97.5 79 LEU B O 1
ATOM 1564 N N . GLY B 1 80 ? -2.279 -2.271 14.414 1 97.19 80 GLY B N 1
ATOM 1565 C CA . GLY B 1 80 ? -2.307 -1.996 15.844 1 97.19 80 GLY B CA 1
ATOM 1566 C C . GLY B 1 80 ? -3.359 -0.977 16.234 1 97.19 80 GLY B C 1
ATOM 1567 O O . GLY B 1 80 ? -3.727 -0.115 15.438 1 97.19 80 GLY B O 1
ATOM 1568 N N . TRP B 1 81 ? -3.752 -1.031 17.484 1 96.94 81 TRP B N 1
ATOM 1569 C CA . TRP B 1 81 ? -4.852 -0.222 18 1 96.94 81 TRP B CA 1
ATOM 1570 C C . TRP B 1 81 ? -4.504 1.263 17.953 1 96.94 81 TRP B C 1
ATOM 1572 O O . TRP B 1 81 ? -5.359 2.096 17.641 1 96.94 81 TRP B O 1
ATOM 1582 N N . ASN B 1 82 ? -3.299 1.636 18.156 1 95.38 82 ASN B N 1
ATOM 1583 C CA . ASN B 1 82 ? -2.871 3.029 18.219 1 95.38 82 ASN B CA 1
ATOM 1584 C C . ASN B 1 82 ? -2.984 3.719 16.859 1 95.38 82 ASN B C 1
ATOM 1586 O O . ASN B 1 82 ? -3.084 4.945 16.797 1 95.38 82 ASN B O 1
ATOM 1590 N N . ASN B 1 83 ? -3.008 2.953 15.836 1 96.19 83 ASN B N 1
ATOM 1591 C CA . ASN B 1 83 ? -3.07 3.518 14.492 1 96.19 83 ASN B CA 1
ATOM 1592 C C . ASN B 1 83 ? -4.41 3.225 13.82 1 96.19 83 ASN B C 1
ATOM 1594 O O . ASN B 1 83 ? -4.605 3.549 12.648 1 96.19 83 ASN B O 1
ATOM 1598 N N . ASP B 1 84 ? -5.289 2.623 14.578 1 97.44 84 ASP B N 1
ATOM 1599 C CA . ASP B 1 84 ? -6.609 2.252 14.086 1 97.44 84 ASP B CA 1
ATOM 1600 C C . ASP B 1 84 ? -7.562 3.443 14.117 1 97.44 84 ASP B C 1
ATOM 1602 O O . ASP B 1 84 ? -7.789 4.039 15.172 1 97.44 84 ASP B O 1
ATOM 1606 N N . PRO B 1 85 ? -8.148 3.74 13.039 1 96.81 85 PRO B N 1
ATOM 1607 C CA . PRO B 1 85 ? -9.07 4.879 12.992 1 96.81 85 PRO B CA 1
ATOM 1608 C C . PRO B 1 85 ? -10.273 4.695 13.914 1 96.81 85 PRO B C 1
ATOM 1610 O O . PRO B 1 85 ? -10.977 5.664 14.219 1 96.81 85 PRO B O 1
ATOM 1613 N N . GLU B 1 86 ? -10.562 3.521 14.266 1 96.69 86 GLU B N 1
ATOM 1614 C CA . GLU B 1 86 ? -11.648 3.275 15.211 1 96.69 86 GLU B CA 1
ATOM 1615 C C . GLU B 1 86 ? -11.266 3.707 16.625 1 96.69 86 GLU B C 1
ATOM 1617 O O . GLU B 1 86 ? -12.117 3.812 17.5 1 96.69 86 GLU B O 1
ATOM 1622 N N . ASN B 1 87 ? -10 3.908 16.875 1 97.06 87 ASN B N 1
ATOM 1623 C CA . ASN B 1 87 ? -9.492 4.391 18.156 1 97.06 87 ASN B CA 1
ATOM 1624 C C . ASN B 1 87 ? -9.734 5.891 18.328 1 97.06 87 ASN B C 1
ATOM 1626 O O . ASN B 1 87 ? -9.195 6.699 17.562 1 97.06 87 ASN B O 1
ATOM 1630 N N . PRO B 1 88 ? -10.445 6.242 19.359 1 95.75 88 PRO B N 1
ATOM 1631 C CA . PRO B 1 88 ? -10.719 7.668 19.578 1 95.75 88 PRO B CA 1
ATOM 1632 C C . PRO B 1 88 ? -9.453 8.492 19.781 1 95.75 88 PRO B C 1
ATOM 1634 O O . PRO B 1 88 ? -9.391 9.656 19.375 1 95.75 88 PRO B O 1
ATOM 1637 N N . GLU B 1 89 ? -8.477 7.953 20.391 1 94.94 89 GLU B N 1
ATOM 1638 C CA . GLU B 1 89 ? -7.211 8.656 20.594 1 94.94 89 GLU B CA 1
ATOM 1639 C C . GLU B 1 89 ? -6.5 8.898 19.266 1 94.94 89 GLU B C 1
ATOM 1641 O O . GLU B 1 89 ? -5.945 9.977 19.031 1 94.94 89 GLU B O 1
ATOM 1646 N N . TYR B 1 90 ? -6.52 7.957 18.406 1 95.25 90 TYR B N 1
ATOM 1647 C CA . TYR B 1 90 ? -5.988 8.133 17.062 1 95.25 90 TYR B CA 1
ATOM 1648 C C . TYR B 1 90 ? -6.699 9.273 16.328 1 95.25 90 TYR B C 1
ATOM 1650 O O . TYR B 1 90 ? -6.059 10.102 15.695 1 95.25 90 TYR B O 1
ATOM 1658 N N . GLN B 1 91 ? -8.023 9.266 16.453 1 94.62 91 GLN B N 1
ATOM 1659 C CA . GLN B 1 91 ? -8.812 10.289 15.773 1 94.62 91 GLN B CA 1
ATOM 1660 C C . GLN B 1 91 ? -8.492 11.68 16.297 1 94.62 91 GLN B C 1
ATOM 1662 O O . GLN B 1 91 ? -8.43 12.641 15.539 1 94.62 91 GLN B O 1
ATOM 1667 N N . ARG B 1 92 ? -8.242 11.789 17.531 1 92.38 92 ARG B N 1
ATOM 1668 C CA . ARG B 1 92 ? -7.902 13.062 18.141 1 92.38 92 ARG B CA 1
ATOM 1669 C C . ARG B 1 92 ? -6.574 13.594 17.609 1 92.38 92 ARG B C 1
ATOM 1671 O O . ARG B 1 92 ? -6.477 14.758 17.203 1 92.38 92 ARG B O 1
ATOM 1678 N N . PHE B 1 93 ? -5.582 12.758 17.547 1 89 93 PHE B N 1
ATOM 1679 C CA . PHE B 1 93 ? -4.262 13.141 17.062 1 89 93 PHE B CA 1
ATOM 1680 C C . PHE B 1 93 ? -4.305 13.477 15.578 1 89 93 PHE B C 1
ATOM 1682 O O . PHE B 1 93 ? -3.656 14.43 15.125 1 89 93 PHE B O 1
ATOM 1689 N N . HIS B 1 94 ? -5.043 12.672 14.844 1 88.69 94 HIS B N 1
ATOM 1690 C CA . HIS B 1 94 ? -5.172 12.898 13.414 1 88.69 94 HIS B CA 1
ATOM 1691 C C . HIS B 1 94 ? -5.797 14.258 13.117 1 88.69 94 HIS B C 1
ATOM 1693 O O . HIS B 1 94 ? -5.367 14.961 12.203 1 88.69 94 HIS B O 1
ATOM 1699 N N . ALA B 1 95 ? -6.789 14.617 13.867 1 85.31 95 ALA B N 1
ATOM 1700 C CA . ALA B 1 95 ? -7.477 15.891 13.695 1 85.31 95 ALA B CA 1
ATOM 1701 C C . ALA B 1 95 ? -6.539 17.062 13.992 1 85.31 95 ALA B C 1
ATOM 1703 O O . ALA B 1 95 ? -6.539 18.062 13.266 1 85.31 95 ALA B O 1
ATOM 1704 N N . ILE B 1 96 ? -5.785 16.875 14.961 1 82.75 96 ILE B N 1
ATOM 1705 C CA . ILE B 1 96 ? -4.84 17.922 15.344 1 82.75 96 ILE B CA 1
ATOM 1706 C C . ILE B 1 96 ? -3.766 18.062 14.273 1 82.75 96 ILE B C 1
ATOM 1708 O O . ILE B 1 96 ? -3.439 19.188 13.852 1 82.75 96 ILE B O 1
ATOM 1712 N N . GLY B 1 97 ? -3.242 16.969 13.852 1 79.06 97 GLY B N 1
ATOM 1713 C CA . GLY B 1 97 ? -2.229 16.984 12.805 1 79.06 97 GLY B CA 1
ATOM 1714 C C . GLY B 1 97 ? -2.719 17.594 11.508 1 79.06 97 GLY B C 1
ATOM 1715 O O . GLY B 1 97 ? -2.01 18.375 10.883 1 79.06 97 GLY B O 1
ATOM 1716 N N . SER B 1 98 ? -3.881 17.203 11.133 1 80.12 98 SER B N 1
ATOM 1717 C CA . SER B 1 98 ? -4.465 17.703 9.891 1 80.12 98 SER B CA 1
ATOM 1718 C C . SER B 1 98 ? -4.664 19.219 9.945 1 80.12 98 SER B C 1
ATOM 1720 O O . SER B 1 98 ? -4.422 19.922 8.953 1 80.12 98 SER B O 1
ATOM 1722 N N . LYS B 1 99 ? -5.035 19.672 11.07 1 78 99 LYS B N 1
ATOM 1723 C CA . LYS B 1 99 ? -5.227 21.109 11.25 1 78 99 LYS B CA 1
ATOM 1724 C C . LYS B 1 99 ? -3.898 21.859 11.156 1 78 99 LYS B C 1
ATOM 1726 O O . LYS B 1 99 ? -3.826 22.938 10.57 1 78 99 LYS B O 1
ATOM 1731 N N . LEU B 1 100 ? -2.9 21.281 11.664 1 72.81 100 LEU B N 1
ATOM 1732 C CA . LEU B 1 100 ? -1.575 21.891 11.641 1 72.81 100 LEU B CA 1
ATOM 1733 C C . LEU B 1 100 ? -1.032 21.969 10.219 1 72.81 100 LEU B C 1
ATOM 1735 O O . LEU B 1 100 ? -0.462 22.984 9.812 1 72.81 100 LEU B O 1
ATOM 1739 N N . ILE B 1 101 ? -1.25 20.922 9.531 1 72.69 101 ILE B N 1
ATOM 1740 C CA . ILE B 1 101 ? -0.805 20.891 8.141 1 72.69 101 ILE B CA 1
ATOM 1741 C C . ILE B 1 101 ? -1.567 21.938 7.332 1 72.69 101 ILE B C 1
ATOM 1743 O O . ILE B 1 101 ? -0.971 22.688 6.551 1 72.69 101 ILE B O 1
ATOM 1747 N N . ASP B 1 102 ? -2.865 21.984 7.539 1 69.19 102 ASP B N 1
ATOM 1748 C CA . ASP B 1 102 ? -3.695 22.984 6.863 1 69.19 102 ASP B CA 1
ATOM 1749 C C . ASP B 1 102 ? -3.229 24.391 7.184 1 69.19 102 ASP B C 1
ATOM 1751 O O . ASP B 1 102 ? -3.146 25.25 6.297 1 69.19 102 ASP B O 1
ATOM 1755 N N . LYS B 1 103 ? -2.863 24.547 8.352 1 71.06 103 LYS B N 1
ATOM 1756 C CA . LYS B 1 103 ? -2.365 25.859 8.773 1 71.06 103 LYS B CA 1
ATOM 1757 C C . LYS B 1 103 ? -1.013 26.156 8.133 1 71.06 103 LYS B C 1
ATOM 1759 O O . LYS B 1 103 ? -0.759 27.281 7.707 1 71.06 103 LYS B O 1
ATOM 1764 N N . ALA B 1 104 ? -0.23 25.188 8.047 1 67.06 104 ALA B N 1
ATOM 1765 C CA . ALA B 1 104 ? 1.088 25.359 7.441 1 67.06 104 ALA B CA 1
ATOM 1766 C C . ALA B 1 104 ? 0.97 25.672 5.957 1 67.06 104 ALA B C 1
ATOM 1768 O O . ALA B 1 104 ? 1.671 26.562 5.449 1 67.06 104 ALA B O 1
ATOM 1769 N N . LEU B 1 105 ? 0.069 25.016 5.367 1 70.69 105 LEU B N 1
ATOM 1770 C CA . LEU B 1 105 ? -0.137 25.219 3.938 1 70.69 105 LEU B CA 1
ATOM 1771 C C . LEU B 1 105 ? -0.742 26.594 3.668 1 70.69 105 LEU B C 1
ATOM 1773 O O . LEU B 1 105 ? -0.474 27.203 2.631 1 70.69 105 LEU B O 1
ATOM 1777 N N . LYS B 1 106 ? -1.46 27.016 4.688 1 72.5 106 LYS B N 1
ATOM 1778 C CA . LYS B 1 106 ? -2.076 28.344 4.574 1 72.5 106 LYS B CA 1
ATOM 1779 C C . LYS B 1 106 ? -1.153 29.422 5.121 1 72.5 106 LYS B C 1
ATOM 1781 O O . LYS B 1 106 ? -1.47 30.609 5.039 1 72.5 106 LYS B O 1
ATOM 1786 N N . GLY B 1 107 ? 0.038 28.969 5.418 1 69.69 107 GLY B N 1
ATOM 1787 C CA . GLY B 1 107 ? 0.986 29.938 5.953 1 69.69 107 GLY B CA 1
ATOM 1788 C C . GLY B 1 107 ? 0.599 30.453 7.324 1 69.69 107 GLY B C 1
ATOM 1789 O O . GLY B 1 107 ? 0.987 31.562 7.707 1 69.69 107 GLY B O 1
ATOM 1790 N N . GLU B 1 108 ? -0.235 29.859 7.965 1 65.81 108 GLU B N 1
ATOM 1791 C CA . GLU B 1 108 ? -0.77 30.359 9.227 1 65.81 108 GLU B CA 1
ATOM 1792 C C . GLU B 1 108 ? 0.021 29.812 10.414 1 65.81 108 GLU B C 1
ATOM 1794 O O . GLU B 1 108 ? -0.332 30.062 11.57 1 65.81 108 GLU B O 1
ATOM 1799 N N . LEU B 1 109 ? 0.935 29.078 10.102 1 61.09 109 LEU B N 1
ATOM 1800 C CA . LEU B 1 109 ? 1.701 28.641 11.266 1 61.09 109 LEU B CA 1
ATOM 1801 C C . LEU B 1 109 ? 2.496 29.781 11.867 1 61.09 109 LEU B C 1
ATOM 1803 O O . LEU B 1 109 ? 3.049 30.609 11.133 1 61.09 109 LEU B O 1
ATOM 1807 N N . PRO B 1 110 ? 2.354 30.047 13.039 1 53.66 110 PRO B N 1
ATOM 1808 C CA . PRO B 1 110 ? 3.068 31.172 13.633 1 53.66 110 PRO B CA 1
ATOM 1809 C C . PRO B 1 110 ? 4.5 31.312 13.109 1 53.66 110 PRO B C 1
ATOM 1811 O O . PRO B 1 110 ? 5.035 30.359 12.523 1 53.66 110 PRO B O 1
ATOM 1814 N N . ASN B 1 111 ? 5.512 32.344 13.758 1 46.19 111 ASN B N 1
ATOM 1815 C CA . ASN B 1 111 ? 6.762 33.031 13.492 1 46.19 111 ASN B CA 1
ATOM 1816 C C . ASN B 1 111 ? 7.887 32.062 13.141 1 46.19 111 ASN B C 1
ATOM 1818 O O . ASN B 1 111 ? 8.469 31.453 14.023 1 46.19 111 ASN B O 1
ATOM 1822 N N . GLN B 1 112 ? 7.895 31.156 12.117 1 41.03 112 GLN B N 1
ATOM 1823 C CA . GLN B 1 112 ? 9.297 31.016 11.734 1 41.03 112 GLN B CA 1
ATOM 1824 C C . GLN B 1 112 ? 9.961 32.375 11.578 1 41.03 112 GLN B C 1
ATOM 1826 O O . GLN B 1 112 ? 9.438 33.25 10.898 1 41.03 112 GLN B O 1
ATOM 1831 N N . LYS B 1 113 ? 10.711 32.844 12.523 1 37.28 113 LYS B N 1
ATOM 1832 C CA . LYS B 1 113 ? 11.547 34.031 12.461 1 37.28 113 LYS B CA 1
ATOM 1833 C C . LYS B 1 113 ? 12.109 34.219 11.055 1 37.28 113 LYS B C 1
ATOM 1835 O O . LYS B 1 113 ? 12.688 33.312 10.477 1 37.28 113 LYS B O 1
ATOM 1840 N N . LYS B 1 114 ? 11.664 35.375 10.273 1 34.25 114 LYS B N 1
ATOM 1841 C CA . LYS B 1 114 ? 12.578 36 9.336 1 34.25 114 LYS B CA 1
ATOM 1842 C C . LYS B 1 114 ? 13.969 36.156 9.945 1 34.25 114 LYS B C 1
ATOM 1844 O O . LYS B 1 114 ? 14.109 36.562 11.102 1 34.25 114 LYS B O 1
#

Foldseek 3Di:
DDALLVVVVCVVVVHDDDPVQVVLNVLLVVVLVVVVVVLVVVCVVVVDCPPVVVVQCPDDVHSVCSVVVRRHDRSDVSCDQCNDPVNPNNVVVVVVVVVVVVCVVVVNDPPPPD/DDALLVVVVCVVVVHDDDPVQVVLNVLLVVVLVVVVVVLVVCCVVVVDPPPVVVVQCPDDVHSVCSVVVRRHDRSDVSCDQCNDPVNPNNVVVVVVVVVVVVCVVVVNDDDPDD

pLDDT: mean 82.02, std 17.6, range [34.25, 98.81]

Radius of gyration: 19.29 Å; Cα contacts (8 Å, |Δi|>4): 236; chains: 2; bounding box: 43×65×41 Å

Organism: NCBI:txid312168

Solvent-accessible surface area (backbone atoms only — not comparable to full-atom values): 12377 Å² total; per-residue (Å²): 126,66,30,37,47,56,47,50,49,32,42,60,70,54,46,78,66,52,65,66,58,32,52,32,39,43,53,41,51,48,54,51,51,52,51,46,49,52,52,49,49,51,36,55,72,63,70,45,82,44,72,59,49,58,45,42,39,64,35,90,73,10,68,64,34,42,56,59,56,43,35,72,26,27,28,62,68,66,51,31,68,75,67,28,41,86,28,68,69,33,43,53,52,48,52,52,50,53,50,49,49,54,28,48,76,67,62,60,50,75,83,68,77,130,126,66,30,37,48,56,48,51,50,32,43,60,70,53,46,78,67,51,65,66,60,32,52,32,39,42,54,40,51,47,54,52,50,53,51,47,48,51,53,51,49,50,37,56,74,63,68,46,81,43,73,58,48,58,45,41,39,66,33,91,72,11,68,62,32,44,58,59,54,45,36,73,25,29,29,62,70,66,50,31,68,76,68,28,39,86,29,66,67,34,45,53,53,50,53,52,50,53,49,50,50,52,28,49,75,67,63,59,50,75,84,72,77,131

Secondary structure (DSSP, 8-state):
---HHHHHHHHHTT----HHHHHHHHHHHHHHHHHHHHHHHHHHHH-S--HHHHHHHHSTTSHHHHHHHHHTS-HHHHH-GGG-TTSHHHHHHHHHHHHHHHHHHTT--TT---/---HHHHHHHHHTT----HHHHHHHHHHHHHHHHHHHHHHHHHHHH-S--HHHHHHHHSTTSHHHHHHHHHTS-HHHHH-GGG-TTSHHHHHHHHHHHHHHHHHHTT-S-----